Protein AF-0000000084546202 (afdb_homodimer)

Sequence (202 aa):
MIHAEISIYPIATKTTSASFYIAKAIESIQKIENLTYEINSMGTVLESDDMDVINKATKQMTETVHNLGIGRVEVVIKIDSRRDKHLKMHEKIESIKKHLDMIHAEISIYPIATKTTSASFYIAKAIESIQKIENLTYEINSMGTVLESDDMDVINKATKQMTETVHNLGIGRVEVVIKIDSRRDKHLKMHEKIESIKKHLD

Solvent-accessible surface area (backbone atoms only — not comparable to full-atom values): 11128 Å² total; per-residue (Å²): 57,34,41,30,42,37,34,81,43,76,44,87,56,100,55,92,72,57,62,70,51,53,51,52,19,54,59,72,45,70,78,47,77,77,57,48,74,49,78,57,99,77,32,35,38,36,37,28,83,40,67,67,54,54,42,48,44,53,48,50,28,54,49,46,37,40,73,74,71,39,40,33,39,37,34,42,35,41,35,43,39,28,76,74,52,85,66,52,74,69,55,53,54,49,59,54,50,64,72,74,109,56,34,41,32,40,38,34,78,42,74,44,87,56,99,54,93,72,57,62,70,52,53,49,52,21,54,58,70,46,70,78,46,75,77,56,50,75,48,80,58,100,79,34,34,39,38,38,27,84,41,68,67,53,55,40,49,44,52,48,50,29,54,49,46,38,40,72,73,70,39,39,33,38,38,35,41,36,41,34,44,39,29,77,74,50,85,66,51,74,68,55,53,54,50,58,54,49,64,73,73,110

Secondary structure (DSSP, 8-state):
-EEEEEEEEEES-SSS--HHHHHHHHHHTTT-TT-EEEE-SS-EEEEES-HHHHHHHHHHHHHHHHHTT-SEEEEEEEEEEESS----HHHHHHHHHHTT-/-EEEEEEEEEES-SSS--HHHHHHHHHHTTT-TT-EEEE-SS-EEEEES-HHHHHHHHHHHHHHHHHTT-SEEEEEEEEEEESS----HHHHHHHHHHHH-

Structure (mmCIF, N/CA/C/O backbone):
data_AF-0000000084546202-model_v1
#
loop_
_entity.id
_entity.type
_entity.pdbx_description
1 polymer 'Thiamine-binding protein domain-containing protein'
#
loop_
_atom_site.group_PDB
_atom_site.id
_atom_site.type_symbol
_atom_site.label_atom_id
_atom_site.label_alt_id
_atom_site.label_comp_id
_atom_site.label_asym_id
_atom_site.label_entity_id
_atom_site.label_seq_id
_atom_site.pdbx_PDB_ins_code
_atom_site.Cartn_x
_atom_site.Cartn_y
_atom_site.Cartn_z
_atom_site.occupancy
_atom_site.B_iso_or_equiv
_atom_site.auth_seq_id
_atom_site.auth_comp_id
_atom_site.auth_asym_id
_atom_site.auth_atom_id
_atom_site.pdbx_PDB_model_num
ATOM 1 N N . MET A 1 1 ? 11.828 -12.078 -1.95 1 95.81 1 MET A N 1
ATOM 2 C CA . MET A 1 1 ? 12.289 -10.695 -1.944 1 95.81 1 MET A CA 1
ATOM 3 C C . MET A 1 1 ? 11.148 -9.742 -2.295 1 95.81 1 MET A C 1
ATOM 5 O O . MET A 1 1 ? 10.375 -10.008 -3.219 1 95.81 1 MET A O 1
ATOM 9 N N . ILE A 1 2 ? 11.039 -8.672 -1.466 1 98.06 2 ILE A N 1
ATOM 10 C CA . ILE A 1 2 ? 9.938 -7.734 -1.64 1 98.06 2 ILE A CA 1
ATOM 11 C C . ILE A 1 2 ? 10.492 -6.328 -1.867 1 98.06 2 ILE A C 1
ATOM 13 O O . ILE A 1 2 ? 11.336 -5.855 -1.104 1 98.06 2 ILE A O 1
ATOM 17 N N . HIS A 1 3 ? 10.094 -5.68 -2.943 1 98.12 3 HIS A N 1
ATOM 18 C CA . HIS A 1 3 ? 10.312 -4.266 -3.215 1 98.12 3 HIS A CA 1
ATOM 19 C C . HIS A 1 3 ? 9.008 -3.482 -3.178 1 98.12 3 HIS A C 1
ATOM 21 O O . HIS A 1 3 ? 7.977 -3.961 -3.664 1 98.12 3 HIS A O 1
ATOM 27 N N . ALA A 1 4 ? 9.023 -2.357 -2.564 1 98.62 4 ALA A N 1
ATOM 28 C CA . ALA A 1 4 ? 7.828 -1.526 -2.488 1 98.62 4 ALA A CA 1
ATOM 29 C C . ALA A 1 4 ? 8.164 -0.054 -2.703 1 98.62 4 ALA A C 1
ATOM 31 O O . ALA A 1 4 ? 9.086 0.475 -2.074 1 98.62 4 ALA A O 1
ATOM 32 N N . GLU A 1 5 ? 7.484 0.623 -3.678 1 98.56 5 GLU A N 1
ATOM 33 C CA . GLU A 1 5 ? 7.574 2.074 -3.797 1 98.56 5 GLU A CA 1
ATOM 34 C C . GLU A 1 5 ? 6.426 2.76 -3.059 1 98.56 5 GLU A C 1
ATOM 36 O O . GLU A 1 5 ? 5.254 2.467 -3.312 1 98.56 5 GLU A O 1
ATOM 41 N N . ILE A 1 6 ? 6.773 3.623 -2.162 1 98.75 6 ILE A N 1
ATOM 42 C CA . ILE A 1 6 ? 5.77 4.289 -1.342 1 98.75 6 ILE A CA 1
ATOM 43 C C . ILE A 1 6 ? 5.824 5.797 -1.58 1 98.75 6 ILE A C 1
ATOM 45 O O . ILE A 1 6 ? 6.906 6.383 -1.644 1 98.75 6 ILE A O 1
ATOM 49 N N . SER A 1 7 ? 4.68 6.402 -1.82 1 98.38 7 SER A N 1
ATOM 50 C CA . SER A 1 7 ? 4.48 7.848 -1.894 1 98.38 7 SER A CA 1
ATOM 51 C C . SER A 1 7 ? 3.506 8.328 -0.824 1 98.38 7 SER A C 1
ATOM 53 O O . SER A 1 7 ? 2.426 7.754 -0.662 1 98.38 7 SER A O 1
ATOM 55 N N . ILE A 1 8 ? 3.902 9.336 -0.126 1 97.81 8 ILE A N 1
ATOM 56 C CA . ILE A 1 8 ? 3.109 9.875 0.973 1 97.81 8 ILE A CA 1
ATOM 57 C C . ILE A 1 8 ? 2.678 11.305 0.646 1 97.81 8 ILE A C 1
ATOM 59 O O . ILE A 1 8 ? 3.504 12.133 0.266 1 97.81 8 ILE A O 1
ATOM 63 N N . TYR A 1 9 ? 1.39 11.586 0.822 1 97.62 9 TYR A N 1
ATOM 64 C CA . TYR A 1 9 ? 0.81 12.891 0.512 1 97.62 9 TYR A CA 1
ATOM 65 C C . TYR A 1 9 ? 0.09 13.469 1.724 1 97.62 9 TYR A C 1
ATOM 67 O O . TYR A 1 9 ? -1.072 13.141 1.977 1 97.62 9 TYR A O 1
ATOM 75 N N . PRO A 1 10 ? 0.8 14.32 2.465 1 97.5 10 PRO A N 1
ATOM 76 C CA . PRO A 1 10 ? 0.072 15.062 3.498 1 97.5 10 PRO A CA 1
ATOM 77 C C . PRO A 1 10 ? -0.955 16.031 2.916 1 97.5 10 PRO A C 1
ATOM 79 O O . PRO A 1 10 ? -0.631 16.812 2.02 1 97.5 10 PRO A O 1
ATOM 82 N N . ILE A 1 11 ? -2.146 15.953 3.422 1 95.62 11 ILE A N 1
ATOM 83 C CA . ILE A 1 11 ? -3.217 16.781 2.873 1 95.62 11 ILE A CA 1
ATOM 84 C C . ILE A 1 11 ? -3.459 17.984 3.783 1 95.62 11 ILE A C 1
ATOM 86 O O . ILE A 1 11 ? -3.533 17.828 5.008 1 95.62 11 ILE A O 1
ATOM 90 N N . ALA A 1 12 ? -3.613 19.156 3.201 1 92.38 12 ALA A N 1
ATOM 91 C CA . ALA A 1 12 ? -3.895 20.422 3.867 1 92.38 12 ALA A CA 1
ATOM 92 C C . ALA A 1 12 ? -2.695 20.891 4.688 1 92.38 12 ALA A C 1
ATOM 94 O O . ALA A 1 12 ? -2.834 21.219 5.867 1 92.38 12 ALA A O 1
ATOM 95 N N . THR A 1 13 ? -1.61 20.844 3.943 1 89.81 13 THR A N 1
ATOM 96 C CA . THR A 1 13 ? -0.431 21.453 4.539 1 89.81 13 THR A CA 1
ATOM 97 C C . THR A 1 13 ? -0.477 22.969 4.379 1 89.81 13 THR A C 1
ATOM 99 O O . THR A 1 13 ? -1.299 23.5 3.623 1 89.81 13 THR A O 1
ATOM 102 N N . LYS A 1 14 ? 0.191 23.766 5.176 1 88.5 14 LYS A N 1
ATOM 103 C CA . LYS A 1 14 ? 0.173 25.234 5.102 1 88.5 14 LYS A CA 1
ATOM 104 C C . LYS A 1 14 ? 0.817 25.719 3.809 1 88.5 14 LYS A C 1
ATOM 106 O O . LYS A 1 14 ? 0.538 26.828 3.354 1 88.5 14 LYS A O 1
ATOM 111 N N . THR A 1 15 ? 1.573 24.922 3.176 1 88.75 15 THR A N 1
ATOM 112 C CA . THR A 1 15 ? 2.229 25.234 1.913 1 88.75 15 THR A CA 1
ATOM 113 C C . THR A 1 15 ? 2.105 24.078 0.93 1 88.75 15 THR A C 1
ATOM 115 O O . THR A 1 15 ? 1.632 23 1.291 1 88.75 15 THR A O 1
ATOM 118 N N . THR A 1 16 ? 2.561 24.328 -0.318 1 88.38 16 THR A N 1
ATOM 119 C CA . THR A 1 16 ? 2.5 23.297 -1.352 1 88.38 16 THR A CA 1
ATOM 120 C C . THR A 1 16 ? 3.643 22.297 -1.188 1 88.38 16 THR A C 1
ATOM 122 O O . THR A 1 16 ? 3.627 21.219 -1.795 1 88.38 16 THR A O 1
ATOM 125 N N . SER A 1 17 ? 4.523 22.609 -0.366 1 89.88 17 SER A N 1
ATOM 126 C CA . SER A 1 17 ? 5.688 21.734 -0.232 1 89.88 17 SER A CA 1
ATOM 127 C C . SER A 1 17 ? 5.426 20.609 0.759 1 89.88 17 SER A C 1
ATOM 129 O O . SER A 1 17 ? 4.934 20.844 1.864 1 89.88 17 SER A O 1
ATOM 131 N N . ALA A 1 18 ? 5.797 19.375 0.326 1 93.88 18 ALA A N 1
ATOM 132 C CA . ALA A 1 18 ? 5.664 18.219 1.192 1 93.88 18 ALA A CA 1
ATOM 133 C C . ALA A 1 18 ? 7.023 17.734 1.692 1 93.88 18 ALA A C 1
ATOM 135 O O . ALA A 1 18 ? 7.113 16.781 2.461 1 93.88 18 ALA A O 1
ATOM 136 N N . SER A 1 19 ? 8.047 18.344 1.368 1 94.44 19 SER A N 1
ATOM 137 C CA . SER A 1 19 ? 9.414 17.859 1.537 1 94.44 19 SER A CA 1
ATOM 138 C C . SER A 1 19 ? 9.75 17.656 3.012 1 94.44 19 SER A C 1
ATOM 140 O O . SER A 1 19 ? 10.383 16.672 3.385 1 94.44 19 SER A O 1
ATOM 142 N N . PHE A 1 20 ? 9.367 18.578 3.846 1 96.75 20 PHE A N 1
ATOM 143 C CA . PHE A 1 20 ? 9.625 18.469 5.277 1 96.75 20 PHE A CA 1
ATOM 144 C C . PHE A 1 20 ? 9 17.219 5.852 1 96.75 20 PHE A C 1
ATOM 146 O O . PHE A 1 20 ? 9.664 16.453 6.555 1 96.75 20 PHE A O 1
ATOM 153 N N . TYR A 1 21 ? 7.738 16.938 5.57 1 97.44 21 TYR A N 1
ATOM 154 C CA . TYR A 1 21 ? 7.004 15.797 6.086 1 97.44 21 TYR A CA 1
ATOM 155 C C . TYR A 1 21 ? 7.598 14.492 5.574 1 97.44 21 TYR A C 1
ATOM 157 O O . TYR A 1 21 ? 7.742 13.523 6.328 1 97.44 21 TYR A O 1
ATOM 165 N N . ILE A 1 22 ? 7.918 14.461 4.25 1 97.81 22 ILE A N 1
ATOM 166 C CA . ILE A 1 22 ? 8.508 13.273 3.639 1 97.81 22 ILE A CA 1
ATOM 167 C C . ILE A 1 22 ? 9.867 12.992 4.273 1 97.81 22 ILE A C 1
ATOM 169 O O . ILE A 1 22 ? 10.188 11.844 4.586 1 97.81 22 ILE A O 1
ATOM 173 N N . ALA A 1 23 ? 10.656 13.984 4.531 1 98.19 23 ALA A N 1
ATOM 174 C CA . ALA A 1 23 ? 11.961 13.82 5.172 1 98.19 23 ALA A CA 1
ATOM 175 C C . ALA A 1 23 ? 11.812 13.211 6.562 1 98.19 23 ALA A C 1
ATOM 177 O O . ALA A 1 23 ? 12.562 12.305 6.93 1 98.19 23 ALA A O 1
ATOM 178 N N . LYS A 1 24 ? 10.898 13.711 7.305 1 98.38 24 LYS A N 1
ATOM 179 C CA . LYS A 1 24 ? 10.672 13.203 8.656 1 98.38 24 LYS A CA 1
ATOM 180 C C . LYS A 1 24 ? 10.156 11.766 8.625 1 98.38 24 LYS A C 1
ATOM 182 O O . LYS A 1 24 ? 10.523 10.953 9.469 1 98.38 24 LYS A O 1
ATOM 187 N N . ALA A 1 25 ? 9.242 11.477 7.699 1 98.56 25 ALA A N 1
ATOM 188 C CA . ALA A 1 25 ? 8.789 10.102 7.52 1 98.56 25 ALA A CA 1
ATOM 189 C C . ALA A 1 25 ? 9.953 9.164 7.23 1 98.56 25 ALA A C 1
ATOM 191 O O . ALA A 1 25 ? 10.055 8.086 7.824 1 98.56 25 ALA A O 1
ATOM 192 N N . ILE A 1 26 ? 10.852 9.586 6.332 1 98.56 26 ILE A N 1
ATOM 193 C CA . ILE A 1 26 ? 12.008 8.781 5.961 1 98.56 26 ILE A CA 1
ATOM 194 C C . ILE A 1 26 ? 12.93 8.617 7.168 1 98.56 26 ILE A C 1
ATOM 196 O O . ILE A 1 26 ? 13.414 7.52 7.441 1 98.56 26 ILE A O 1
ATOM 200 N N . GLU A 1 27 ? 13.164 9.648 7.879 1 98.56 27 GLU A N 1
ATOM 201 C CA . GLU A 1 27 ? 13.977 9.594 9.094 1 98.56 27 GLU A CA 1
ATOM 202 C C . GLU A 1 27 ? 13.445 8.555 10.07 1 98.56 27 GLU A C 1
ATOM 204 O O . GLU A 1 27 ? 14.219 7.844 10.711 1 98.56 27 GLU A O 1
ATOM 209 N N . SER A 1 28 ? 12.18 8.43 10.172 1 98.69 28 SER A N 1
ATOM 210 C CA . SER A 1 28 ? 11.531 7.582 11.164 1 98.69 28 SER A CA 1
ATOM 211 C C . SER A 1 28 ? 11.812 6.109 10.906 1 98.69 28 SER A C 1
ATOM 213 O O . SER A 1 28 ? 11.648 5.273 11.797 1 98.69 28 SER A O 1
ATOM 215 N N . ILE A 1 29 ? 12.18 5.73 9.695 1 98.56 29 ILE A N 1
ATOM 216 C CA . ILE A 1 29 ? 12.297 4.309 9.383 1 98.56 29 ILE A CA 1
ATOM 217 C C . ILE A 1 29 ? 13.766 3.92 9.273 1 98.56 29 ILE A C 1
ATOM 219 O O . ILE A 1 29 ? 14.094 2.764 8.984 1 98.56 29 ILE A O 1
ATOM 223 N N . GLN A 1 30 ? 14.68 4.777 9.555 1 97.81 30 GLN A N 1
ATOM 224 C CA . GLN A 1 30 ? 16.109 4.566 9.336 1 97.81 30 GLN A CA 1
ATOM 225 C C . GLN A 1 30 ? 16.641 3.453 10.227 1 97.81 30 GLN A C 1
ATOM 227 O O . GLN A 1 30 ? 17.625 2.783 9.875 1 97.81 30 GLN A O 1
ATOM 232 N N . LYS A 1 31 ? 15.984 3.221 11.328 1 97.69 31 LYS A N 1
ATOM 233 C CA . LYS A 1 31 ? 16.516 2.275 12.305 1 97.69 31 LYS A CA 1
ATOM 234 C C . LYS A 1 31 ? 15.781 0.943 12.242 1 97.69 31 LYS A C 1
ATOM 236 O O . LYS A 1 31 ? 16.047 0.046 13.047 1 97.69 31 LYS A O 1
ATOM 241 N N . ILE A 1 32 ? 14.852 0.833 11.359 1 98.06 32 ILE A N 1
ATOM 242 C CA . ILE A 1 32 ? 14.141 -0.436 11.234 1 98.06 32 ILE A CA 1
ATOM 243 C C . ILE A 1 32 ? 15.094 -1.512 10.719 1 98.06 32 ILE A C 1
ATOM 245 O O . ILE A 1 32 ? 15.719 -1.344 9.672 1 98.06 32 ILE A O 1
ATOM 249 N N . GLU A 1 33 ? 15.18 -2.611 11.461 1 97.69 33 GLU A N 1
ATOM 250 C CA . GLU A 1 33 ? 16.062 -3.711 11.07 1 97.69 33 GLU A CA 1
ATOM 251 C C . GLU A 1 33 ? 15.523 -4.434 9.836 1 97.69 33 GLU A C 1
ATOM 253 O O . GLU A 1 33 ? 14.312 -4.539 9.656 1 97.69 33 GLU A O 1
ATOM 258 N N . ASN A 1 34 ? 16.453 -4.938 9.047 1 97.69 34 ASN A N 1
ATOM 259 C CA . ASN A 1 34 ? 16.141 -5.727 7.859 1 97.69 34 ASN A CA 1
ATOM 260 C C . ASN A 1 34 ? 15.359 -4.91 6.828 1 97.69 34 ASN A C 1
ATOM 262 O O . ASN A 1 34 ? 14.492 -5.445 6.133 1 97.69 34 ASN A O 1
ATOM 266 N N . LEU A 1 35 ? 15.555 -3.609 6.848 1 98.38 35 LEU A N 1
ATOM 267 C CA . LEU A 1 35 ? 14.953 -2.705 5.871 1 98.38 35 LEU A CA 1
ATOM 268 C C . LEU A 1 35 ? 16.016 -1.864 5.18 1 98.38 35 LEU A C 1
ATOM 270 O O . LEU A 1 35 ? 16.859 -1.24 5.844 1 98.38 35 LEU A O 1
ATOM 274 N N . THR A 1 36 ? 16.047 -1.927 3.879 1 97.56 36 THR A N 1
ATOM 275 C CA . THR A 1 36 ? 16.828 -0.983 3.072 1 97.56 36 THR A CA 1
ATOM 276 C C . THR A 1 36 ? 15.891 -0.067 2.281 1 97.56 36 THR A C 1
ATOM 278 O O . THR A 1 36 ? 14.766 -0.446 1.958 1 97.56 36 THR A O 1
ATOM 281 N N . TYR A 1 37 ? 16.359 1.2 2.033 1 98.06 37 TYR A N 1
ATOM 282 C CA . TYR A 1 37 ? 15.516 2.111 1.26 1 98.06 37 TYR A CA 1
ATOM 283 C C . TYR A 1 37 ? 16.359 2.977 0.335 1 98.06 37 TYR A C 1
ATOM 285 O O . TYR A 1 37 ? 17.578 3.127 0.548 1 98.06 37 TYR A O 1
ATOM 293 N N . GLU A 1 38 ? 15.734 3.455 -0.716 1 97.19 38 GLU A N 1
ATOM 294 C CA . GLU A 1 38 ? 16.281 4.43 -1.656 1 97.19 38 GLU A CA 1
ATOM 295 C C . GLU A 1 38 ? 15.234 5.473 -2.041 1 97.19 38 GLU A C 1
ATOM 297 O O . GLU A 1 38 ? 14.078 5.133 -2.287 1 97.19 38 GLU A O 1
ATOM 302 N N . ILE A 1 39 ? 15.719 6.742 -2.098 1 97.31 39 ILE A N 1
ATOM 303 C CA . ILE A 1 39 ? 14.805 7.832 -2.404 1 97.31 39 ILE A CA 1
ATOM 304 C C . ILE A 1 39 ? 14.898 8.18 -3.889 1 97.31 39 ILE A C 1
ATOM 306 O O . ILE A 1 39 ? 15.984 8.203 -4.461 1 97.31 39 ILE A O 1
ATOM 310 N N . ASN A 1 40 ? 13.789 8.453 -4.543 1 95.19 40 ASN A N 1
ATOM 311 C CA . ASN A 1 40 ? 13.758 9.039 -5.879 1 95.19 40 ASN A CA 1
ATOM 312 C C . ASN A 1 40 ? 12.773 10.195 -5.957 1 95.19 40 ASN A C 1
ATOM 314 O O . ASN A 1 40 ? 12.188 10.594 -4.945 1 95.19 40 ASN A O 1
ATOM 318 N N . SER A 1 41 ? 12.609 10.82 -7.137 1 93.5 41 SER A N 1
ATOM 319 C CA . SER A 1 41 ? 11.859 12.062 -7.27 1 93.5 41 SER A CA 1
ATOM 320 C C . SER A 1 41 ? 10.367 11.844 -7.047 1 93.5 41 SER A C 1
ATOM 322 O O . SER A 1 41 ? 9.617 12.797 -6.848 1 93.5 41 SER A O 1
ATOM 324 N N . MET A 1 42 ? 9.93 10.5 -7.086 1 93.56 42 MET A N 1
ATOM 325 C CA . MET A 1 42 ? 8.492 10.25 -7.047 1 93.56 42 MET A CA 1
ATOM 326 C C . MET A 1 42 ? 8.109 9.453 -5.801 1 93.56 42 MET A C 1
ATOM 328 O O . MET A 1 42 ? 6.93 9.234 -5.539 1 93.56 42 MET A O 1
ATOM 332 N N . GLY A 1 43 ? 9.07 8.961 -5.027 1 97.25 43 GLY A N 1
ATOM 333 C CA . GLY A 1 43 ? 8.789 8.172 -3.836 1 97.25 43 GLY A CA 1
ATOM 334 C C . GLY A 1 43 ? 10.023 7.535 -3.236 1 97.25 43 GLY A C 1
ATOM 335 O O . GLY A 1 43 ? 11.148 7.957 -3.523 1 97.25 43 GLY A O 1
ATOM 336 N N . THR A 1 44 ? 9.812 6.73 -2.293 1 98 44 THR A N 1
ATOM 337 C CA . THR A 1 44 ? 10.844 5.949 -1.62 1 98 44 THR A CA 1
ATOM 338 C C . THR A 1 44 ? 10.672 4.461 -1.916 1 98 44 THR A C 1
ATOM 340 O O . THR A 1 44 ? 9.57 3.922 -1.798 1 98 44 THR A O 1
ATOM 343 N N . VAL A 1 45 ? 11.711 3.82 -2.393 1 98.31 45 VAL A N 1
ATOM 344 C CA . VAL A 1 45 ? 11.688 2.379 -2.609 1 98.31 45 VAL A CA 1
ATOM 345 C C . VAL A 1 45 ? 12.172 1.658 -1.354 1 98.31 45 VAL A C 1
ATOM 347 O O . VAL A 1 45 ? 13.227 1.994 -0.807 1 98.31 45 VAL A O 1
ATOM 350 N N . LEU A 1 46 ? 11.352 0.755 -0.881 1 98.56 46 LEU A N 1
ATOM 351 C CA . LEU A 1 46 ? 11.656 -0.101 0.26 1 98.56 46 LEU A CA 1
ATOM 352 C C . LEU A 1 46 ? 12 -1.515 -0.198 1 98.56 46 LEU A C 1
ATOM 354 O O . LEU A 1 46 ? 11.453 -2 -1.191 1 98.56 46 LEU A O 1
ATOM 358 N N . GLU A 1 47 ? 12.906 -2.164 0.548 1 98.56 47 GLU A N 1
ATOM 359 C CA . GLU A 1 47 ? 13.297 -3.543 0.268 1 98.56 47 GLU A CA 1
ATOM 360 C C . GLU A 1 47 ? 13.438 -4.352 1.556 1 98.56 47 GLU A C 1
ATOM 362 O O . GLU A 1 47 ? 14.07 -3.904 2.512 1 98.56 47 GLU A O 1
ATOM 367 N N . SER A 1 48 ? 12.805 -5.434 1.604 1 98.56 48 SER A N 1
ATOM 368 C CA . SER A 1 48 ? 12.914 -6.383 2.705 1 98.56 48 SER A CA 1
ATOM 369 C C . SER A 1 48 ? 12.492 -7.781 2.275 1 98.56 48 SER A C 1
ATOM 371 O O . SER A 1 48 ? 11.727 -7.938 1.317 1 98.56 48 SER A O 1
ATOM 373 N N . ASP A 1 49 ? 12.961 -8.805 2.994 1 97.12 49 ASP A N 1
ATOM 374 C CA . ASP A 1 49 ? 12.523 -10.18 2.75 1 97.12 49 ASP A CA 1
ATOM 375 C C . ASP A 1 49 ? 11.227 -10.484 3.492 1 97.12 49 ASP A C 1
ATOM 377 O O . ASP A 1 49 ? 10.648 -11.562 3.322 1 97.12 49 ASP A O 1
ATOM 381 N N . ASP A 1 50 ? 10.695 -9.508 4.211 1 97.62 50 ASP A N 1
ATOM 382 C CA . ASP A 1 50 ? 9.562 -9.703 5.109 1 97.62 50 ASP A CA 1
ATOM 383 C C . ASP A 1 50 ? 8.508 -8.617 4.91 1 97.62 50 ASP A C 1
ATOM 385 O O . ASP A 1 50 ? 8.773 -7.434 5.145 1 97.62 50 ASP A O 1
ATOM 389 N N . MET A 1 51 ? 7.312 -9.055 4.551 1 97.88 51 MET A N 1
ATOM 390 C CA . MET A 1 51 ? 6.211 -8.125 4.312 1 97.88 51 MET A CA 1
ATOM 391 C C . MET A 1 51 ? 5.898 -7.324 5.574 1 97.88 51 MET A C 1
ATOM 393 O O . MET A 1 51 ? 5.512 -6.156 5.492 1 97.88 51 MET A O 1
ATOM 397 N N . ASP A 1 52 ? 6.016 -7.918 6.703 1 98.25 52 ASP A N 1
ATOM 398 C CA . ASP A 1 52 ? 5.723 -7.227 7.953 1 98.25 52 ASP A CA 1
ATOM 399 C C . ASP A 1 52 ? 6.648 -6.023 8.141 1 98.25 52 ASP A C 1
ATOM 401 O O . ASP A 1 52 ? 6.25 -5.016 8.734 1 98.25 52 ASP A O 1
ATOM 405 N N . VAL A 1 53 ? 7.887 -6.168 7.695 1 98.62 53 VAL A N 1
ATOM 406 C CA . VAL A 1 53 ? 8.836 -5.066 7.801 1 98.62 53 VAL A CA 1
ATOM 407 C C . VAL A 1 53 ? 8.398 -3.918 6.895 1 98.62 53 VAL A C 1
ATOM 409 O O . VAL A 1 53 ? 8.43 -2.754 7.301 1 98.62 53 VAL A O 1
ATOM 412 N N . ILE A 1 54 ? 7.957 -4.262 5.656 1 98.69 54 ILE A N 1
ATOM 413 C CA . ILE A 1 54 ? 7.43 -3.268 4.727 1 98.69 54 ILE A CA 1
ATOM 414 C C . ILE A 1 54 ? 6.203 -2.594 5.332 1 98.69 54 ILE A C 1
ATOM 416 O O .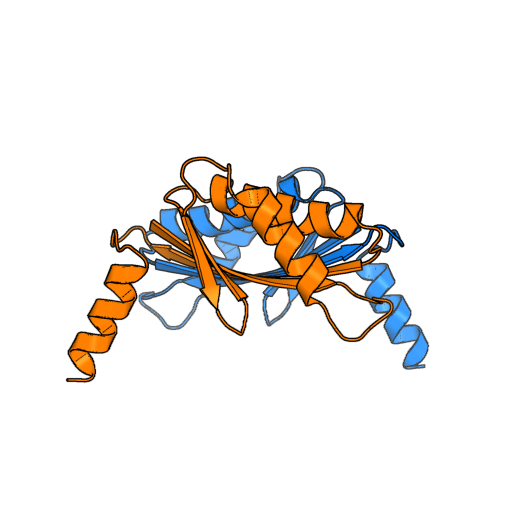 ILE A 1 54 ? 6.086 -1.366 5.309 1 98.69 54 ILE A O 1
ATOM 420 N N . ASN A 1 55 ? 5.355 -3.363 5.91 1 98.56 55 ASN A N 1
ATOM 421 C CA . ASN A 1 55 ? 4.137 -2.857 6.527 1 98.56 55 ASN A CA 1
ATOM 422 C C . ASN A 1 55 ? 4.445 -1.96 7.723 1 98.56 55 ASN A C 1
ATOM 424 O O . ASN A 1 55 ? 3.795 -0.93 7.914 1 98.56 55 ASN A O 1
ATOM 428 N N . LYS A 1 56 ? 5.367 -2.395 8.516 1 98.5 56 LYS A N 1
ATOM 429 C CA . LYS A 1 56 ? 5.805 -1.589 9.656 1 98.5 56 LYS A CA 1
ATOM 430 C C . LYS A 1 56 ? 6.305 -0.222 9.203 1 98.5 56 LYS A C 1
ATOM 432 O O . LYS A 1 56 ? 5.973 0.8 9.805 1 98.5 56 LYS A O 1
ATOM 437 N N . ALA A 1 57 ? 7.121 -0.227 8.188 1 98.81 57 ALA A N 1
ATOM 438 C CA . ALA A 1 57 ? 7.633 1.029 7.645 1 98.81 57 ALA A CA 1
ATOM 439 C C . ALA A 1 57 ? 6.496 1.926 7.168 1 98.81 57 ALA A C 1
ATOM 441 O O . ALA A 1 57 ? 6.477 3.125 7.457 1 98.81 57 ALA A O 1
ATOM 442 N N . THR A 1 58 ? 5.531 1.339 6.434 1 98.69 58 THR A N 1
ATOM 443 C CA . THR A 1 58 ? 4.387 2.084 5.93 1 98.69 58 THR A CA 1
ATOM 444 C C . THR A 1 58 ? 3.615 2.732 7.074 1 98.69 58 THR A C 1
ATOM 446 O O . THR A 1 58 ? 3.32 3.93 7.031 1 98.69 58 THR A O 1
ATOM 449 N N . LYS A 1 59 ? 3.367 1.956 8.062 1 98.75 59 LYS A N 1
ATOM 450 C CA . LYS A 1 59 ? 2.643 2.459 9.227 1 98.75 59 LYS A CA 1
ATOM 451 C C . LYS A 1 59 ? 3.418 3.578 9.914 1 98.75 59 LYS A C 1
ATOM 453 O O . LYS A 1 59 ? 2.863 4.641 10.203 1 98.75 59 LYS A O 1
ATOM 458 N N . GLN A 1 60 ? 4.652 3.334 10.148 1 98.69 60 GLN A N 1
ATOM 459 C CA . GLN A 1 60 ? 5.48 4.281 10.883 1 98.69 60 GLN A CA 1
ATOM 460 C C . GLN A 1 60 ? 5.605 5.605 10.133 1 98.69 60 GLN A C 1
ATOM 462 O O . GLN A 1 60 ? 5.516 6.676 10.727 1 98.69 60 GLN A O 1
ATOM 467 N N . MET A 1 61 ? 5.836 5.535 8.828 1 98.75 61 MET A N 1
ATOM 468 C CA . MET A 1 61 ? 5.926 6.746 8.023 1 98.75 61 MET A CA 1
ATOM 469 C C . MET A 1 61 ? 4.621 7.531 8.07 1 98.75 61 MET A C 1
ATOM 471 O O . MET A 1 61 ? 4.629 8.75 8.266 1 98.75 61 MET A O 1
ATOM 475 N N . THR A 1 62 ? 3.52 6.84 7.93 1 98.81 62 THR A N 1
ATOM 476 C CA . THR A 1 62 ? 2.207 7.473 7.949 1 98.81 62 THR A CA 1
ATOM 477 C C . THR A 1 62 ? 1.942 8.125 9.305 1 98.81 62 THR A C 1
ATOM 479 O O . THR A 1 62 ? 1.536 9.289 9.367 1 98.81 62 THR A O 1
ATOM 482 N N . GLU A 1 63 ? 2.225 7.41 10.383 1 98.62 63 GLU A N 1
ATOM 483 C CA . GLU A 1 63 ? 2.014 7.918 11.734 1 98.62 63 GLU A CA 1
ATOM 484 C C . GLU A 1 63 ? 2.889 9.141 12.008 1 98.62 63 GLU A C 1
ATOM 486 O O . GLU A 1 63 ? 2.465 10.07 12.695 1 98.62 63 GLU A O 1
ATOM 491 N N . THR A 1 64 ? 4.121 9.094 11.531 1 98.75 64 THR A N 1
ATOM 492 C CA . THR A 1 64 ? 5.027 10.227 11.719 1 98.75 64 THR A CA 1
ATOM 493 C C . THR A 1 64 ? 4.426 11.508 11.148 1 98.75 64 THR A C 1
ATOM 495 O O . THR A 1 64 ? 4.438 12.547 11.805 1 98.75 64 THR A O 1
ATOM 498 N N . VAL A 1 65 ? 3.865 11.438 9.945 1 98.38 65 VAL A N 1
ATOM 499 C CA . VAL A 1 65 ? 3.258 12.602 9.305 1 98.38 65 VAL A CA 1
ATOM 500 C C . VAL A 1 65 ? 2.045 13.062 10.109 1 98.38 65 VAL A C 1
ATOM 502 O O . VAL A 1 65 ? 1.868 14.258 10.344 1 98.38 65 VAL A O 1
ATOM 505 N N . HIS A 1 66 ? 1.184 12.141 10.586 1 98.25 66 HIS A N 1
ATOM 506 C CA . HIS A 1 66 ? 0.063 12.484 11.453 1 98.25 66 HIS A CA 1
ATOM 507 C C . HIS A 1 66 ? 0.54 13.195 12.711 1 98.25 66 HIS A C 1
ATOM 509 O O . HIS A 1 66 ? -0.05 14.195 13.133 1 98.25 66 HIS A O 1
ATOM 515 N N . ASN A 1 67 ? 1.596 12.719 13.305 1 98.31 67 ASN A N 1
ATOM 516 C CA . ASN A 1 67 ? 2.092 13.219 14.578 1 98.31 67 ASN A CA 1
ATOM 517 C C . ASN A 1 67 ? 2.688 14.617 14.438 1 98.31 67 ASN A C 1
ATOM 519 O O . ASN A 1 67 ? 2.91 15.312 15.43 1 98.31 67 ASN A O 1
ATOM 523 N N . LEU A 1 68 ? 2.963 15.016 13.227 1 97.31 68 LEU A N 1
ATOM 524 C CA . LEU A 1 68 ? 3.438 16.375 12.953 1 97.31 68 LEU A CA 1
ATOM 525 C C . LEU A 1 68 ? 2.266 17.328 12.781 1 97.31 68 LEU A C 1
ATOM 527 O O . LEU A 1 68 ? 2.455 18.484 12.375 1 97.31 68 LEU A O 1
ATOM 531 N N . GLY A 1 69 ? 1.062 16.844 12.945 1 96.62 69 GLY A N 1
ATOM 532 C CA . GLY A 1 69 ? -0.096 17.734 12.984 1 96.62 69 GLY A CA 1
ATOM 533 C C . GLY A 1 69 ? -0.965 17.625 11.742 1 96.62 69 GLY A C 1
ATOM 534 O O . GLY A 1 69 ? -1.907 18.391 11.57 1 96.62 69 GLY A O 1
ATOM 535 N N . ILE A 1 70 ? -0.707 16.719 10.852 1 96.69 70 ILE A N 1
ATOM 536 C CA . ILE A 1 70 ? -1.47 16.562 9.617 1 96.69 70 ILE A CA 1
ATOM 537 C C . ILE A 1 70 ? -2.664 15.641 9.867 1 96.69 70 ILE A C 1
ATOM 539 O O . ILE A 1 70 ? -2.494 14.484 10.242 1 96.69 70 ILE A O 1
ATOM 543 N N . GLY A 1 71 ? -3.822 16.109 9.594 1 96.38 71 GLY A N 1
ATOM 544 C CA . GLY A 1 71 ? -5.043 15.375 9.891 1 96.38 71 GLY A CA 1
ATOM 545 C C . GLY A 1 71 ? -5.363 14.305 8.875 1 96.38 71 GLY A C 1
ATOM 546 O O . GLY A 1 71 ? -6.043 13.32 9.188 1 96.38 71 GLY A O 1
ATOM 547 N N . ARG A 1 72 ? -4.949 14.516 7.648 1 97.25 72 ARG A N 1
ATOM 548 C CA . ARG A 1 72 ? -5.238 13.562 6.578 1 97.25 72 ARG A CA 1
ATOM 549 C C . ARG A 1 72 ? -3.984 13.266 5.762 1 97.25 72 ARG A C 1
ATOM 551 O O . ARG A 1 72 ? -3.287 14.18 5.324 1 97.25 72 ARG A O 1
ATOM 558 N N . VAL A 1 73 ? -3.75 11.938 5.633 1 98.25 73 VAL A N 1
ATOM 559 C CA . VAL A 1 73 ? -2.582 11.484 4.887 1 98.25 73 VAL A CA 1
ATOM 560 C C . VAL A 1 73 ? -3.008 10.453 3.836 1 98.25 73 VAL A C 1
ATOM 562 O O . VAL A 1 73 ? -3.652 9.453 4.16 1 98.25 73 VAL A O 1
ATOM 565 N N . GLU A 1 74 ? -2.693 10.758 2.592 1 98.44 74 GLU A N 1
ATOM 566 C CA . GLU A 1 74 ? -2.834 9.766 1.533 1 98.44 74 GLU A CA 1
ATOM 567 C C . GLU A 1 74 ? -1.511 9.055 1.268 1 98.44 74 GLU A C 1
ATOM 569 O O . GLU A 1 74 ? -0.454 9.688 1.229 1 98.44 74 GLU A O 1
ATOM 574 N N . VAL A 1 75 ? -1.579 7.715 1.145 1 98.62 75 VAL A N 1
ATOM 575 C CA . VAL A 1 75 ? -0.411 6.887 0.864 1 98.62 75 VAL A CA 1
ATOM 576 C C . VAL A 1 75 ? -0.685 6 -0.349 1 98.62 75 VAL A C 1
ATOM 578 O O . VAL A 1 75 ? -1.745 5.379 -0.444 1 98.62 75 VAL A O 1
ATOM 581 N N . VAL A 1 76 ? 0.227 6.039 -1.304 1 98.5 76 VAL A N 1
ATOM 582 C CA . VAL A 1 76 ? 0.207 5.09 -2.41 1 98.5 76 VAL A CA 1
ATOM 583 C C . VAL A 1 76 ? 1.443 4.195 -2.348 1 98.5 76 VAL A C 1
ATOM 585 O O . VAL A 1 76 ? 2.572 4.691 -2.312 1 98.5 76 VAL A O 1
ATOM 588 N N . ILE A 1 77 ? 1.163 2.914 -2.275 1 98.44 77 ILE A N 1
ATOM 589 C CA . ILE A 1 77 ? 2.285 1.981 -2.246 1 98.44 77 ILE A CA 1
ATOM 590 C C . ILE A 1 77 ? 2.102 0.922 -3.33 1 98.44 77 ILE A C 1
ATOM 592 O O . ILE A 1 77 ? 0.998 0.41 -3.529 1 98.44 77 ILE A O 1
ATOM 596 N N . LYS A 1 78 ? 3.115 0.729 -4.117 1 98.56 78 LYS A N 1
ATOM 597 C CA . LYS A 1 78 ? 3.211 -0.36 -5.082 1 98.56 78 LYS A CA 1
ATOM 598 C C . LYS A 1 78 ? 4.234 -1.4 -4.641 1 98.56 78 LYS A C 1
ATOM 600 O O . LYS A 1 78 ? 5.414 -1.085 -4.473 1 98.56 78 LYS A O 1
ATOM 605 N N . ILE A 1 79 ? 3.762 -2.67 -4.504 1 98.5 79 ILE A N 1
ATOM 606 C CA . ILE A 1 79 ? 4.59 -3.754 -3.984 1 98.5 79 ILE A CA 1
ATOM 607 C C . ILE A 1 79 ? 4.852 -4.777 -5.09 1 98.5 79 ILE A C 1
ATOM 609 O O . ILE A 1 79 ? 3.938 -5.16 -5.82 1 98.5 79 ILE A O 1
ATOM 613 N N . ASP A 1 80 ? 6.031 -5.16 -5.266 1 98.19 80 ASP A N 1
ATOM 614 C CA . ASP A 1 80 ? 6.453 -6.297 -6.074 1 98.19 80 ASP A CA 1
ATOM 615 C C . ASP A 1 80 ? 7.039 -7.406 -5.203 1 98.19 80 ASP A C 1
ATOM 617 O O . ASP A 1 80 ? 8.18 -7.301 -4.738 1 98.19 80 ASP A O 1
ATOM 621 N N . SER A 1 81 ? 6.281 -8.477 -4.965 1 98 81 SER A N 1
ATOM 622 C CA . SER A 1 81 ? 6.688 -9.609 -4.141 1 98 81 SER A CA 1
ATOM 623 C C . SER A 1 81 ? 7.074 -10.812 -5 1 98 81 SER A C 1
ATOM 625 O O . SER A 1 81 ? 6.258 -11.32 -5.77 1 98 81 SER A O 1
ATOM 627 N N . ARG A 1 82 ? 8.297 -11.2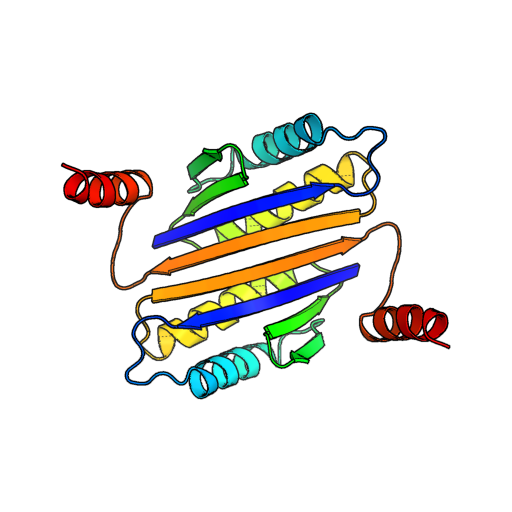97 -4.809 1 96.88 82 ARG A N 1
ATOM 628 C CA . ARG A 1 82 ? 8.75 -12.438 -5.609 1 96.88 82 ARG A CA 1
ATOM 629 C C . ARG A 1 82 ? 9.227 -13.578 -4.719 1 96.88 82 ARG A C 1
ATOM 631 O O . ARG A 1 82 ? 9.906 -13.344 -3.717 1 96.88 82 ARG A O 1
ATOM 638 N N . ARG A 1 83 ? 8.773 -14.727 -5.059 1 95.81 83 ARG A N 1
ATOM 639 C CA . ARG A 1 83 ? 9.242 -15.938 -4.398 1 95.81 83 ARG A CA 1
ATOM 640 C C . ARG A 1 83 ? 9.977 -16.844 -5.379 1 95.81 83 ARG A C 1
ATOM 642 O O . ARG A 1 83 ? 10.539 -17.875 -4.984 1 95.81 83 ARG A O 1
ATOM 649 N N . ASP A 1 84 ? 9.984 -16.453 -6.609 1 93.75 84 ASP A N 1
ATOM 650 C CA . ASP A 1 84 ? 10.648 -17.234 -7.648 1 93.75 84 ASP A CA 1
ATOM 651 C C . ASP A 1 84 ? 12.109 -16.828 -7.801 1 93.75 84 ASP A C 1
ATOM 653 O O . ASP A 1 84 ? 12.922 -17.594 -8.336 1 93.75 84 ASP A O 1
ATOM 657 N N . LYS A 1 85 ? 12.398 -15.539 -7.406 1 90.94 85 LYS A N 1
ATOM 658 C CA . LYS A 1 85 ? 13.75 -14.992 -7.492 1 90.94 85 LYS A CA 1
ATOM 659 C C . LYS A 1 85 ? 14.078 -14.141 -6.27 1 90.94 85 LYS A C 1
ATOM 661 O O . LYS A 1 85 ? 13.188 -13.516 -5.688 1 90.94 85 LYS A O 1
ATOM 666 N N . HIS A 1 86 ? 15.344 -14.25 -5.91 1 92.75 86 HIS A N 1
ATOM 667 C CA . HIS A 1 86 ? 15.852 -13.336 -4.895 1 92.75 86 HIS A CA 1
ATOM 668 C C . HIS A 1 86 ? 16.781 -12.289 -5.512 1 92.75 86 HIS A C 1
ATOM 670 O O . HIS A 1 86 ? 17.969 -12.531 -5.676 1 92.75 86 HIS A O 1
ATOM 676 N N . LEU A 1 87 ? 16.219 -11.148 -5.895 1 89.12 87 LEU A N 1
ATOM 677 C CA . LEU A 1 87 ? 16.953 -10.078 -6.559 1 89.12 87 LEU A CA 1
ATOM 678 C C . LEU A 1 87 ? 16.875 -8.789 -5.75 1 89.12 87 LEU A C 1
ATOM 680 O O . LEU A 1 87 ? 15.789 -8.328 -5.406 1 89.12 87 LEU A O 1
ATOM 684 N N . LYS A 1 88 ? 18 -8.312 -5.492 1 92.44 88 LYS A N 1
ATOM 685 C CA . LYS A 1 88 ? 18.062 -7.035 -4.781 1 92.44 88 LYS A CA 1
ATOM 686 C C . LYS A 1 88 ? 17.734 -5.871 -5.711 1 92.44 88 LYS A C 1
ATOM 688 O O . LYS A 1 88 ? 17.766 -6.02 -6.938 1 92.44 88 LYS A O 1
ATOM 693 N N . MET A 1 89 ? 17.406 -4.746 -5.074 1 92.5 89 MET A N 1
ATOM 694 C CA . MET A 1 89 ? 16.953 -3.584 -5.836 1 92.5 89 MET A CA 1
ATOM 695 C C . MET A 1 89 ? 18.031 -3.127 -6.82 1 92.5 89 MET A C 1
ATOM 697 O O . MET A 1 89 ? 17.719 -2.834 -7.977 1 92.5 89 MET A O 1
ATOM 701 N N . HIS A 1 90 ? 19.312 -3.074 -6.375 1 91.75 90 HIS A N 1
ATOM 702 C CA . HIS A 1 90 ? 20.375 -2.615 -7.262 1 91.75 90 HIS A CA 1
ATOM 703 C C . HIS A 1 90 ? 20.594 -3.598 -8.406 1 91.75 90 HIS A C 1
ATOM 705 O O . HIS A 1 90 ? 20.906 -3.189 -9.523 1 91.75 90 HIS A O 1
ATOM 711 N N . GLU A 1 91 ? 20.5 -4.895 -8.109 1 91.19 91 GLU A N 1
ATOM 712 C CA . GLU A 1 91 ? 20.641 -5.914 -9.141 1 91.19 91 GLU A CA 1
ATOM 713 C C . GLU A 1 91 ? 19.562 -5.781 -10.211 1 91.19 91 GLU A C 1
ATOM 715 O O . GLU A 1 91 ? 19.812 -6.059 -11.391 1 91.19 91 GLU A O 1
ATOM 720 N N . LYS A 1 92 ? 18.359 -5.445 -9.781 1 90.5 92 LYS A N 1
ATOM 721 C CA . LYS A 1 92 ? 17.25 -5.219 -10.703 1 90.5 92 LYS A CA 1
ATOM 722 C C . LYS A 1 92 ? 17.594 -4.129 -11.711 1 90.5 92 LYS A C 1
ATOM 724 O O . LYS A 1 92 ? 17.359 -4.289 -12.914 1 90.5 92 LYS A O 1
ATOM 729 N N . ILE A 1 93 ? 18.156 -2.998 -11.258 1 90.88 93 ILE A N 1
ATOM 730 C CA . ILE A 1 93 ? 18.531 -1.873 -12.102 1 90.88 93 ILE A CA 1
ATOM 731 C C . ILE A 1 93 ? 19.641 -2.307 -13.07 1 90.88 93 ILE A C 1
ATOM 733 O O . ILE A 1 93 ? 19.578 -1.987 -14.266 1 90.88 93 ILE A O 1
ATOM 737 N N . GLU A 1 94 ? 20.578 -3.076 -12.523 1 90.5 94 GLU A N 1
ATOM 738 C CA . GLU A 1 94 ? 21.688 -3.561 -13.359 1 90.5 94 GLU A CA 1
ATOM 739 C C . GLU A 1 94 ? 21.172 -4.449 -14.484 1 90.5 94 GLU A C 1
ATOM 741 O O . GLU A 1 94 ? 21.656 -4.379 -15.617 1 90.5 94 GLU A O 1
ATOM 746 N N . SER A 1 95 ? 20.312 -5.297 -14.133 1 91 95 SER A N 1
ATOM 747 C CA . SER A 1 95 ? 19.719 -6.191 -15.125 1 91 95 SER A CA 1
ATOM 748 C C . SER A 1 95 ? 19.078 -5.406 -16.266 1 91 95 SER A C 1
ATOM 750 O O . SER A 1 95 ? 19.188 -5.781 -17.422 1 91 95 SER A O 1
ATOM 752 N N . ILE A 1 96 ? 18.406 -4.289 -16.078 1 91.44 96 ILE A N 1
ATOM 753 C CA . ILE A 1 96 ? 17.766 -3.438 -17.078 1 91.44 96 ILE A CA 1
ATOM 754 C C . ILE A 1 96 ? 18.844 -2.777 -17.938 1 91.44 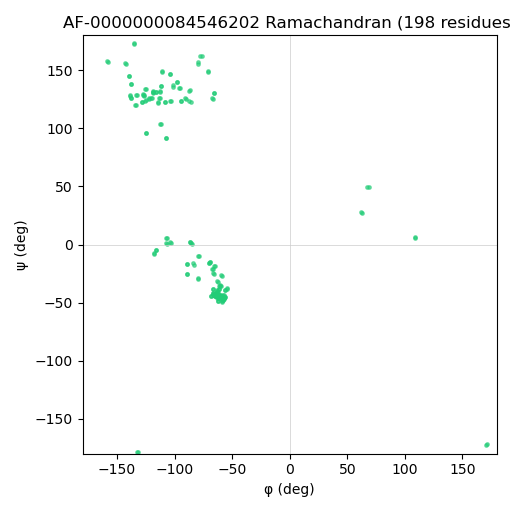96 ILE A C 1
ATOM 756 O O . ILE A 1 96 ? 18.734 -2.76 -19.172 1 91.44 96 ILE A O 1
ATOM 760 N N . LYS A 1 97 ? 19.844 -2.309 -17.172 1 91.25 97 LYS A N 1
ATOM 761 C CA . LYS A 1 97 ? 20.906 -1.581 -17.875 1 91.25 97 LYS A CA 1
ATOM 762 C C . LYS A 1 97 ? 21.641 -2.486 -18.859 1 91.25 97 LYS A C 1
ATOM 764 O O . LYS A 1 97 ? 22.109 -2.027 -19.906 1 91.25 97 LYS A O 1
ATOM 769 N N . LYS A 1 98 ? 21.734 -3.754 -18.531 1 92.62 98 LYS A N 1
ATOM 770 C CA . LYS A 1 98 ? 22.391 -4.719 -19.422 1 92.62 98 LYS A CA 1
ATOM 771 C C . LYS A 1 98 ? 21.688 -4.773 -20.781 1 92.62 98 LYS A C 1
ATOM 773 O O . LYS A 1 98 ? 22.328 -5.078 -21.797 1 92.62 98 LYS A O 1
ATOM 778 N N . HIS A 1 99 ? 20.438 -4.441 -20.781 1 93.19 99 HIS A N 1
ATOM 779 C CA . HIS A 1 99 ? 19.688 -4.473 -22.031 1 93.19 99 HIS A CA 1
ATOM 780 C C . HIS A 1 99 ? 19.781 -3.139 -22.766 1 93.19 99 HIS A C 1
ATOM 782 O O . HIS A 1 99 ? 19.297 -3.014 -23.906 1 93.19 99 HIS A O 1
ATOM 788 N N . LEU A 1 100 ? 20.156 -2.107 -22.156 1 91.31 100 LEU A N 1
ATOM 789 C CA . LEU A 1 100 ? 20.328 -0.787 -22.75 1 91.31 100 LEU A CA 1
ATOM 790 C C . LEU A 1 100 ? 21.703 -0.665 -23.422 1 91.31 100 LEU A C 1
ATOM 792 O O . LEU A 1 100 ? 21.922 0.242 -24.219 1 91.31 100 LEU A O 1
ATOM 796 N N . ASP A 1 101 ? 22.641 -1.484 -23.141 1 73.88 101 ASP A N 1
ATOM 797 C CA . ASP A 1 101 ? 23.922 -1.528 -23.828 1 73.88 101 ASP A CA 1
ATOM 798 C C . ASP A 1 101 ? 23.828 -2.402 -25.078 1 73.88 101 ASP A C 1
ATOM 800 O O . ASP A 1 101 ? 24.453 -2.098 -26.109 1 73.88 101 ASP A O 1
ATOM 804 N N . MET B 1 1 ? -9.82 6.93 11.18 1 95.75 1 MET B N 1
ATOM 805 C CA . MET B 1 1 ? -10.43 6.02 10.219 1 95.75 1 MET B CA 1
ATOM 806 C C . MET B 1 1 ? -9.555 5.867 8.977 1 95.75 1 MET B C 1
ATOM 808 O O . MET B 1 1 ? -9.016 6.848 8.469 1 95.75 1 MET B O 1
ATOM 812 N N . ILE B 1 2 ? -9.375 4.59 8.578 1 98.12 2 ILE B N 1
ATOM 813 C CA . ILE B 1 2 ? -8.492 4.297 7.457 1 98.12 2 ILE B CA 1
ATOM 814 C C . ILE B 1 2 ? -9.258 3.551 6.371 1 98.12 2 ILE B C 1
ATOM 816 O O . ILE B 1 2 ? -9.938 2.561 6.648 1 98.12 2 ILE B O 1
ATOM 820 N N . HIS B 1 3 ? -9.242 4.055 5.148 1 98.12 3 HIS B N 1
ATOM 821 C CA . HIS B 1 3 ? -9.711 3.375 3.945 1 98.12 3 HIS B CA 1
ATOM 822 C C . HIS B 1 3 ? -8.555 3.043 3.012 1 98.12 3 HIS B C 1
ATOM 824 O O . HIS B 1 3 ? -7.633 3.85 2.844 1 98.12 3 HIS B O 1
ATOM 830 N N . ALA B 1 4 ? -8.547 1.881 2.482 1 98.62 4 ALA B N 1
ATOM 831 C CA . ALA B 1 4 ? -7.488 1.473 1.561 1 98.62 4 ALA B CA 1
ATOM 832 C C . ALA B 1 4 ? -8.062 0.704 0.374 1 98.62 4 ALA B C 1
ATOM 834 O O . ALA B 1 4 ? -8.844 -0.234 0.553 1 98.62 4 ALA B O 1
ATOM 835 N N . GLU B 1 5 ? -7.762 1.141 -0.887 1 98.56 5 GLU B N 1
ATOM 836 C CA . GLU B 1 5 ? -8.062 0.34 -2.07 1 98.56 5 GLU B CA 1
ATOM 837 C C . GLU B 1 5 ? -6.863 -0.503 -2.488 1 98.56 5 GLU B C 1
ATOM 839 O O . GLU B 1 5 ? -5.773 0.028 -2.709 1 98.56 5 GLU B O 1
ATOM 844 N N . ILE B 1 6 ? -7.082 -1.774 -2.566 1 98.75 6 ILE B N 1
ATOM 845 C CA . ILE B 1 6 ? -5.988 -2.689 -2.887 1 98.75 6 ILE B CA 1
ATOM 846 C C . ILE B 1 6 ? -6.301 -3.43 -4.184 1 98.75 6 ILE B C 1
ATOM 848 O O . ILE B 1 6 ? -7.434 -3.871 -4.398 1 98.75 6 ILE B O 1
ATOM 852 N N . SER B 1 7 ? -5.348 -3.467 -5.09 1 98.38 7 SER B N 1
ATOM 853 C CA . SER B 1 7 ? -5.367 -4.266 -6.312 1 98.38 7 SER B CA 1
ATOM 854 C C . SER B 1 7 ? -4.215 -5.266 -6.336 1 98.38 7 SER B C 1
ATOM 856 O O . SER B 1 7 ? -3.066 -4.902 -6.074 1 98.38 7 SER B O 1
ATOM 858 N N . ILE B 1 8 ? -4.543 -6.473 -6.633 1 97.75 8 ILE B N 1
ATOM 859 C CA . ILE B 1 8 ? -3.564 -7.559 -6.645 1 97.75 8 ILE B CA 1
ATOM 860 C C . ILE B 1 8 ? -3.426 -8.109 -8.055 1 97.75 8 ILE B C 1
ATOM 862 O O . ILE B 1 8 ? -4.422 -8.438 -8.703 1 97.75 8 ILE B O 1
ATOM 866 N N . TYR B 1 9 ? -2.186 -8.25 -8.523 1 97.69 9 TYR B N 1
ATOM 867 C CA . TYR B 1 9 ? -1.882 -8.719 -9.875 1 97.69 9 TYR B CA 1
ATOM 868 C C . TYR B 1 9 ? -0.953 -9.93 -9.828 1 97.69 9 TYR B C 1
ATOM 870 O O . TYR B 1 9 ? 0.267 -9.773 -9.734 1 97.69 9 TYR B O 1
ATOM 878 N N . PRO B 1 10 ? -1.555 -11.117 -9.898 1 97.5 10 PRO B N 1
ATOM 879 C CA . PRO B 1 10 ? -0.687 -12.281 -10.086 1 97.5 10 PRO B CA 1
ATOM 880 C C . PRO B 1 10 ? 0.016 -12.281 -11.438 1 97.5 10 PRO B C 1
ATOM 882 O O . PRO B 1 10 ? -0.631 -12.102 -12.477 1 97.5 10 PRO B O 1
ATOM 885 N N . ILE B 1 11 ? 1.309 -12.477 -11.406 1 95.56 11 ILE B N 1
ATOM 886 C CA . ILE B 1 11 ? 2.078 -12.414 -12.641 1 95.56 11 ILE B CA 1
ATOM 887 C C . ILE B 1 11 ? 2.381 -13.828 -13.141 1 95.56 11 ILE B C 1
ATOM 889 O O . ILE B 1 11 ? 2.77 -14.695 -12.359 1 95.56 11 ILE B O 1
ATOM 893 N N . ALA B 1 12 ? 2.236 -14.039 -14.438 1 92.19 12 ALA B N 1
ATOM 894 C CA . ALA B 1 12 ? 2.51 -15.289 -15.133 1 92.19 12 ALA B CA 1
ATOM 895 C C . ALA B 1 12 ? 1.515 -16.375 -14.719 1 92.19 12 ALA B C 1
ATOM 897 O O . ALA B 1 12 ? 1.909 -17.484 -14.359 1 92.19 12 ALA B O 1
ATOM 898 N N . THR B 1 13 ? 0.303 -15.883 -14.82 1 89.5 13 THR B N 1
ATOM 899 C CA . THR B 1 13 ? -0.75 -16.875 -14.664 1 89.5 13 THR B CA 1
ATOM 900 C C . THR B 1 13 ? -0.945 -17.672 -15.953 1 89.5 13 THR B C 1
ATOM 902 O O . THR B 1 13 ? -0.432 -17.281 -17 1 89.5 13 THR B O 1
ATOM 905 N N . LYS B 1 14 ? -1.452 -18.875 -15.969 1 88.25 14 LYS B N 1
ATOM 906 C CA . LYS B 1 14 ? -1.645 -19.688 -17.156 1 88.25 14 LYS B CA 1
ATOM 907 C C . LYS B 1 14 ? -2.674 -19.062 -18.094 1 88.25 14 LYS B C 1
ATOM 909 O O . LYS B 1 14 ? -2.682 -19.344 -19.297 1 88.25 14 LYS B O 1
ATOM 914 N N . THR B 1 15 ? -3.467 -18.188 -17.609 1 88.25 15 THR B N 1
ATOM 915 C CA . THR B 1 15 ? -4.473 -17.469 -18.391 1 88.25 15 THR B CA 1
ATOM 916 C C . THR B 1 15 ? -4.473 -15.984 -18.062 1 88.25 15 THR B C 1
ATOM 918 O O . THR B 1 15 ? -3.791 -15.555 -17.141 1 88.25 15 THR B O 1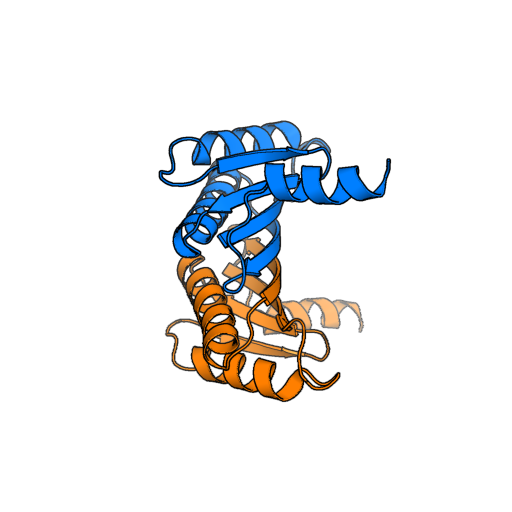
ATOM 921 N N . THR B 1 16 ? -5.258 -15.219 -18.844 1 88 16 THR B N 1
ATOM 922 C CA . THR B 1 16 ? -5.348 -13.781 -18.625 1 88 16 THR B CA 1
ATOM 923 C C . THR B 1 16 ? -6.273 -13.469 -17.453 1 88 16 THR B C 1
ATOM 925 O O . THR B 1 16 ? -6.289 -12.336 -16.953 1 88 16 THR B O 1
ATOM 928 N N . SER B 1 17 ? -6.938 -14.43 -17 1 89.38 17 SER B N 1
ATOM 929 C CA . SER B 1 17 ? -7.906 -14.172 -15.945 1 89.38 17 SER B CA 1
ATOM 930 C C . SER B 1 17 ? -7.254 -14.242 -14.57 1 89.38 17 SER B C 1
ATOM 932 O O . SER B 1 17 ? -6.535 -15.195 -14.258 1 89.38 17 SER B O 1
ATOM 934 N N . ALA B 1 18 ? -7.551 -13.195 -13.758 1 93.62 18 ALA B N 1
ATOM 935 C CA . ALA B 1 18 ? -7.039 -13.148 -12.391 1 93.62 18 ALA B CA 1
ATOM 936 C C . ALA B 1 18 ? -8.148 -13.43 -11.383 1 93.62 18 ALA B C 1
ATOM 938 O O . ALA B 1 18 ? -7.898 -13.461 -10.172 1 93.62 18 ALA B O 1
ATOM 939 N N . SER B 1 19 ? -9.297 -13.664 -11.766 1 94.25 19 SER B N 1
ATOM 940 C CA . SER B 1 19 ? -10.484 -13.672 -10.922 1 94.25 19 SER B CA 1
ATOM 941 C C . SER B 1 19 ? -10.406 -14.75 -9.852 1 94.25 19 SER B C 1
ATOM 943 O O . SER B 1 19 ? -10.789 -14.531 -8.703 1 94.25 19 SER B O 1
ATOM 945 N N . PHE B 1 20 ? -9.945 -15.914 -10.211 1 96.69 20 PHE B N 1
ATOM 946 C CA . PHE B 1 20 ? -9.805 -17 -9.258 1 96.69 20 PHE B CA 1
ATOM 947 C C . PHE B 1 20 ? -8.891 -16.609 -8.109 1 96.69 20 PHE B C 1
ATOM 949 O O . PHE B 1 20 ? -9.242 -16.781 -6.938 1 96.69 20 PHE B O 1
ATOM 956 N N . TYR B 1 21 ? -7.719 -16.062 -8.383 1 97.38 21 TYR B N 1
ATOM 957 C CA . TYR B 1 21 ? -6.73 -15.68 -7.387 1 97.38 21 TYR B CA 1
ATOM 958 C C . TYR B 1 21 ? -7.262 -14.562 -6.496 1 97.38 21 TYR B C 1
ATOM 960 O O . TYR B 1 21 ? -7.078 -14.586 -5.277 1 97.38 21 TYR B O 1
ATOM 968 N N . ILE B 1 22 ? -7.91 -13.547 -7.141 1 97.75 22 ILE B N 1
ATOM 969 C CA . ILE B 1 22 ? -8.484 -12.422 -6.402 1 97.75 22 ILE B CA 1
ATOM 970 C C . ILE B 1 22 ? -9.578 -12.922 -5.465 1 97.75 22 ILE B C 1
ATOM 972 O O . ILE B 1 22 ? -9.648 -12.508 -4.305 1 97.75 22 ILE B O 1
ATOM 976 N N . ALA B 1 23 ? -10.398 -13.828 -5.891 1 98.12 23 ALA B N 1
ATOM 977 C CA . ALA B 1 23 ? -11.453 -14.406 -5.066 1 98.12 23 ALA B CA 1
ATOM 978 C C . ALA B 1 23 ? -10.875 -15.102 -3.84 1 98.12 23 ALA B C 1
ATOM 980 O O . ALA B 1 23 ? -11.375 -14.938 -2.727 1 98.12 23 ALA B O 1
ATOM 981 N N . LYS B 1 24 ? -9.875 -15.867 -4.055 1 98.38 24 LYS B N 1
ATOM 982 C CA . LYS B 1 24 ? -9.242 -16.594 -2.953 1 98.38 24 LYS B CA 1
ATOM 983 C C . LYS B 1 24 ? -8.57 -15.617 -1.98 1 98.38 24 LYS B C 1
ATOM 985 O O . LYS B 1 24 ? -8.594 -15.836 -0.767 1 98.38 24 LYS B O 1
ATOM 990 N N . ALA B 1 25 ? -7.895 -14.602 -2.506 1 98.5 25 ALA B N 1
ATOM 991 C CA . ALA B 1 25 ? -7.32 -13.562 -1.65 1 98.5 25 ALA B CA 1
ATOM 992 C C . ALA B 1 25 ? -8.391 -12.922 -0.775 1 98.5 25 ALA B C 1
ATOM 994 O O . ALA B 1 25 ? -8.195 -12.742 0.429 1 98.5 25 ALA B O 1
ATOM 995 N N . ILE B 1 26 ? -9.539 -12.594 -1.379 1 98.5 26 ILE B N 1
ATOM 996 C CA . ILE B 1 26 ? -10.633 -11.961 -0.656 1 98.5 26 ILE B CA 1
ATOM 997 C C . ILE B 1 26 ? -11.188 -12.93 0.39 1 98.5 26 ILE B C 1
ATOM 999 O O . ILE B 1 26 ? -11.438 -12.539 1.533 1 98.5 26 ILE B O 1
ATOM 1003 N N . GLU B 1 27 ? -11.367 -14.133 0.049 1 98.56 27 GLU B N 1
ATOM 1004 C CA . GLU B 1 27 ? -11.82 -15.156 0.985 1 98.56 27 GLU B CA 1
ATOM 1005 C C . GLU B 1 27 ? -10.914 -15.227 2.211 1 98.56 27 GLU B C 1
ATOM 1007 O O . GLU B 1 27 ? -11.398 -15.398 3.334 1 98.56 27 GLU B O 1
ATOM 1012 N N . SER B 1 28 ? -9.672 -15.062 2.037 1 98.69 28 SER B N 1
ATOM 1013 C CA . SER B 1 28 ? -8.68 -15.25 3.09 1 98.69 28 SER B CA 1
ATOM 1014 C C . SER B 1 28 ? -8.82 -14.18 4.172 1 98.69 28 SER B C 1
ATOM 1016 O O . SER B 1 28 ? -8.32 -14.352 5.285 1 98.69 28 SER B O 1
ATOM 1018 N N . ILE B 1 29 ? -9.438 -13.055 3.885 1 98.56 29 ILE B N 1
ATOM 1019 C CA . ILE B 1 29 ? -9.438 -11.969 4.852 1 98.56 29 ILE B CA 1
ATOM 1020 C C . ILE B 1 29 ? -10.82 -11.836 5.484 1 98.56 29 ILE B C 1
ATOM 1022 O O . ILE B 1 29 ? -11.055 -10.953 6.309 1 98.56 29 ILE B O 1
ATOM 1026 N N . GLN B 1 30 ? -11.727 -12.703 5.211 1 97.81 30 GLN B N 1
ATOM 1027 C CA . GLN B 1 30 ? -13.125 -12.586 5.621 1 97.81 30 GLN B CA 1
ATOM 1028 C C . GLN B 1 30 ? -13.258 -12.68 7.137 1 97.81 30 GLN B C 1
ATOM 1030 O O . GLN B 1 30 ? -14.195 -12.125 7.719 1 97.81 30 GLN B O 1
ATOM 1035 N N . LYS B 1 31 ? -12.312 -13.305 7.77 1 97.69 31 LYS B N 1
ATOM 1036 C CA . LYS B 1 31 ? -12.453 -13.57 9.203 1 97.69 31 LYS B CA 1
ATOM 1037 C C . LYS B 1 31 ? -11.578 -12.617 10.016 1 97.69 31 LYS B C 1
ATOM 1039 O O . LYS B 1 31 ? -11.5 -12.742 11.242 1 97.69 31 LYS B O 1
ATOM 1044 N N . ILE B 1 32 ? -10.906 -11.734 9.359 1 98.06 32 ILE B N 1
ATOM 1045 C CA . ILE B 1 32 ? -10.094 -10.773 10.102 1 98.06 32 ILE B CA 1
ATOM 1046 C C . ILE B 1 32 ? -11 -9.844 10.898 1 98.06 32 ILE B C 1
ATOM 1048 O O . ILE B 1 32 ? -11.898 -9.203 10.336 1 98.06 32 ILE B O 1
ATOM 1052 N N . GLU B 1 33 ? -10.742 -9.766 12.203 1 97.62 33 GLU B N 1
ATOM 1053 C CA . GLU B 1 33 ? -11.547 -8.906 13.07 1 97.62 33 GLU B CA 1
ATOM 1054 C C . GLU B 1 33 ? -11.266 -7.43 12.797 1 97.62 33 GLU B C 1
ATOM 1056 O O . GLU B 1 33 ? -10.141 -7.059 12.453 1 97.62 33 GLU B O 1
ATOM 1061 N N . ASN B 1 34 ? -12.273 -6.617 12.992 1 97.69 34 ASN B N 1
ATOM 1062 C CA . ASN B 1 34 ? -12.188 -5.168 12.852 1 97.69 34 ASN B CA 1
ATOM 1063 C C . ASN B 1 34 ? -11.82 -4.758 11.43 1 97.69 34 ASN B C 1
ATOM 1065 O O . ASN B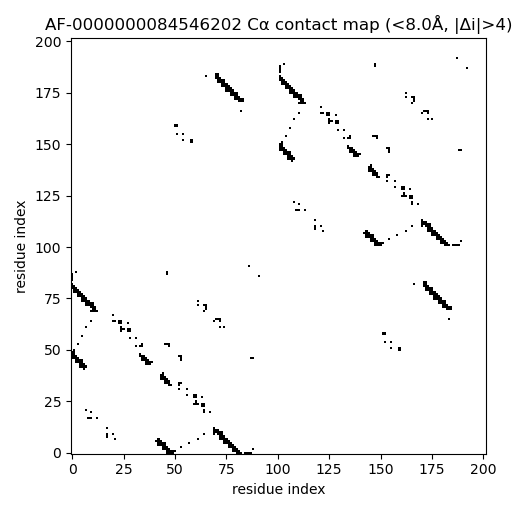 1 34 ? -11.094 -3.779 11.234 1 97.69 34 ASN B O 1
ATOM 1069 N N . LEU B 1 35 ? -12.18 -5.586 10.469 1 98.38 35 LEU B N 1
ATOM 1070 C CA . LEU B 1 35 ? -11.977 -5.293 9.055 1 98.38 35 LEU B CA 1
ATOM 1071 C C . LEU B 1 35 ? -13.281 -5.406 8.281 1 98.38 35 LEU B C 1
ATOM 1073 O O . LEU B 1 35 ? -13.977 -6.422 8.375 1 98.38 35 LEU B O 1
ATOM 1077 N N . THR B 1 36 ? -13.656 -4.363 7.609 1 97.56 36 THR B N 1
ATOM 1078 C CA . THR B 1 36 ? -14.727 -4.41 6.617 1 97.56 36 THR B CA 1
ATOM 1079 C C . THR B 1 36 ? -14.164 -4.219 5.211 1 97.56 36 THR B C 1
ATOM 1081 O O . THR B 1 36 ? -13.125 -3.578 5.031 1 97.56 36 THR B O 1
ATOM 1084 N N . TYR B 1 37 ? -14.828 -4.863 4.191 1 98.12 37 TYR B N 1
ATOM 1085 C CA . TYR B 1 37 ? -14.352 -4.699 2.822 1 98.12 37 TYR B CA 1
ATOM 1086 C C . TYR B 1 37 ? -15.516 -4.613 1.846 1 98.12 37 TYR B C 1
ATOM 1088 O O . TYR B 1 37 ? -16.641 -5.035 2.16 1 98.12 37 TYR B O 1
ATOM 1096 N N . GLU B 1 38 ? -15.258 -3.98 0.719 1 97.25 38 GLU B N 1
ATOM 1097 C CA . GLU B 1 38 ? -16.156 -3.908 -0.431 1 97.25 38 GLU B CA 1
ATOM 1098 C C . GLU B 1 38 ? -15.391 -4.098 -1.738 1 97.25 38 GLU B C 1
ATOM 1100 O O . GLU B 1 38 ? -14.305 -3.545 -1.915 1 97.25 38 GLU B O 1
ATOM 1105 N N . ILE B 1 39 ? -16.031 -4.895 -2.641 1 97.31 39 ILE B N 1
ATOM 1106 C CA . ILE B 1 39 ? -15.367 -5.195 -3.908 1 97.31 39 ILE B CA 1
ATOM 1107 C C . ILE B 1 39 ? -15.891 -4.25 -4.992 1 97.31 39 ILE B C 1
ATOM 1109 O O . ILE B 1 39 ? -17.078 -3.957 -5.047 1 97.31 39 ILE B O 1
ATOM 1113 N N . ASN B 1 40 ? -15.039 -3.748 -5.863 1 95.12 40 ASN B N 1
ATOM 1114 C CA . ASN B 1 40 ? -15.43 -3.051 -7.086 1 95.12 40 ASN B CA 1
ATOM 1115 C C . ASN B 1 40 ? -14.656 -3.568 -8.297 1 95.12 40 ASN B C 1
ATOM 1117 O O . ASN B 1 40 ? -13.891 -4.523 -8.188 1 95.12 40 ASN B O 1
ATOM 1121 N N . SER B 1 41 ? -14.883 -3.018 -9.484 1 93.44 41 SER B N 1
ATOM 1122 C CA . SER B 1 41 ? -14.367 -3.568 -10.734 1 93.44 41 SER B CA 1
ATOM 1123 C C . SER B 1 41 ? -12.852 -3.414 -10.82 1 93.44 41 SER B C 1
ATOM 1125 O O . SER B 1 41 ? -12.203 -4.051 -11.656 1 93.44 41 SER B O 1
ATOM 1127 N N . MET B 1 42 ? -12.273 -2.51 -9.906 1 93.5 42 MET B N 1
ATOM 1128 C CA . MET B 1 42 ? -10.852 -2.207 -10.062 1 93.5 42 MET B CA 1
ATOM 1129 C C . MET B 1 42 ? -10.062 -2.643 -8.836 1 93.5 42 MET B C 1
ATOM 1131 O O . MET B 1 42 ? -8.828 -2.553 -8.82 1 93.5 42 MET B O 1
ATOM 1135 N N . GLY B 1 43 ? -10.711 -3.078 -7.766 1 97.25 43 GLY B N 1
ATOM 1136 C CA . GLY B 1 43 ? -10.031 -3.484 -6.551 1 97.25 43 GLY B CA 1
ATOM 1137 C C . GLY B 1 43 ? -10.969 -3.738 -5.391 1 97.25 43 GLY B C 1
ATOM 1138 O O . GLY B 1 43 ? -12.172 -3.924 -5.59 1 97.25 43 GLY B O 1
ATOM 1139 N N . THR B 1 44 ? -10.422 -3.939 -4.277 1 97.94 44 THR B N 1
ATOM 1140 C CA . THR B 1 44 ? -11.125 -4.129 -3.018 1 97.94 44 THR B CA 1
ATOM 1141 C C . THR B 1 44 ? -10.852 -2.975 -2.061 1 97.94 44 THR B C 1
ATOM 1143 O O . THR B 1 44 ? -9.695 -2.594 -1.856 1 97.94 44 THR B O 1
ATOM 1146 N N . VAL B 1 45 ? -11.883 -2.354 -1.559 1 98.31 45 VAL B N 1
ATOM 1147 C CA . VAL B 1 45 ? -11.727 -1.305 -0.555 1 98.31 45 VAL B CA 1
ATOM 1148 C C . VAL B 1 45 ? -11.773 -1.917 0.843 1 98.31 45 VAL B C 1
ATOM 1150 O O . VAL B 1 45 ? -12.68 -2.688 1.162 1 98.31 45 VAL B O 1
ATOM 1153 N N . LEU B 1 46 ? -10.758 -1.637 1.604 1 98.62 46 LEU B N 1
ATOM 1154 C CA . LEU B 1 46 ? -10.633 -2.051 2.998 1 98.62 46 LEU B CA 1
ATOM 1155 C C . LEU B 1 46 ? -10.898 -0.88 3.938 1 98.62 46 LEU B C 1
ATOM 1157 O O . LEU B 1 46 ? -10.562 0.264 3.619 1 98.62 46 LEU B O 1
ATOM 1161 N N . GLU B 1 47 ? -11.484 -1.187 5.098 1 98.5 47 GLU B N 1
ATOM 1162 C CA . GLU B 1 47 ? -11.75 -0.181 6.121 1 98.5 47 GLU B CA 1
ATOM 1163 C C . GLU B 1 47 ? -11.438 -0.718 7.516 1 98.5 47 GLU B C 1
ATOM 1165 O O . GLU B 1 47 ? -11.859 -1.819 7.871 1 98.5 47 GLU B O 1
ATOM 1170 N N . SER B 1 48 ? -10.695 -0.024 8.227 1 98.56 48 SER B N 1
ATOM 1171 C CA . SER B 1 48 ? -10.383 -0.326 9.625 1 98.56 48 SER B CA 1
ATOM 1172 C C . SER B 1 48 ? -9.914 0.917 10.367 1 98.56 48 SER B C 1
ATOM 1174 O O . SER B 1 48 ? -9.414 1.865 9.75 1 98.56 48 SER B O 1
ATOM 1176 N N . ASP B 1 49 ? -10.031 0.91 11.703 1 97.06 49 ASP B N 1
ATOM 1177 C CA . ASP B 1 49 ? -9.508 1.994 12.523 1 97.06 49 ASP B CA 1
ATOM 1178 C C . ASP B 1 49 ? -8.031 1.774 12.852 1 97.06 49 ASP B C 1
ATOM 1180 O O . ASP B 1 49 ? -7.387 2.639 13.453 1 97.06 49 ASP B O 1
ATOM 1184 N N . ASP B 1 50 ? -7.449 0.692 12.336 1 97.62 50 ASP B N 1
ATOM 1185 C CA . ASP B 1 50 ? -6.105 0.263 12.711 1 97.62 50 ASP B CA 1
ATOM 1186 C C . ASP B 1 50 ? -5.285 -0.107 11.477 1 97.62 50 ASP B C 1
ATOM 1188 O O . ASP B 1 50 ? -5.633 -1.043 10.75 1 97.62 50 ASP B O 1
ATOM 1192 N N . MET B 1 51 ? -4.184 0.602 11.297 1 97.88 51 MET B N 1
ATOM 1193 C CA . MET B 1 51 ? -3.312 0.365 10.148 1 97.88 51 MET B CA 1
ATOM 1194 C C . MET B 1 51 ? -2.785 -1.065 10.156 1 97.88 51 MET B C 1
ATOM 1196 O O . MET B 1 51 ? -2.59 -1.661 9.094 1 97.88 51 MET B O 1
ATOM 1200 N N . ASP B 1 52 ? -2.523 -1.599 11.289 1 98.25 52 ASP B N 1
ATOM 1201 C CA . ASP B 1 52 ? -2.01 -2.961 11.375 1 98.25 52 ASP B CA 1
ATOM 1202 C C . ASP B 1 52 ? -3 -3.963 10.781 1 98.25 52 ASP B C 1
ATOM 1204 O O . ASP B 1 52 ? -2.598 -4.984 10.227 1 98.25 52 ASP B O 1
ATOM 1208 N N . VAL B 1 53 ? -4.281 -3.686 10.961 1 98.62 53 VAL B N 1
ATOM 1209 C CA . VAL B 1 53 ? -5.309 -4.559 10.406 1 98.62 53 VAL B CA 1
ATOM 1210 C C . VAL B 1 53 ? -5.27 -4.496 8.883 1 98.62 53 VAL B C 1
ATOM 1212 O O . VAL B 1 53 ? -5.348 -5.527 8.211 1 98.62 53 VAL B O 1
ATOM 1215 N N . ILE B 1 54 ? -5.129 -3.264 8.336 1 98.69 54 ILE B N 1
ATOM 1216 C CA . ILE B 1 54 ? -4.992 -3.072 6.898 1 98.69 54 ILE B CA 1
ATOM 1217 C C . ILE B 1 54 ? -3.748 -3.799 6.395 1 98.69 54 ILE B C 1
ATOM 1219 O O . ILE B 1 54 ? -3.801 -4.512 5.387 1 98.69 54 ILE B O 1
ATOM 1223 N N . ASN B 1 55 ? -2.691 -3.668 7.098 1 98.56 55 ASN B N 1
ATOM 1224 C CA . ASN B 1 55 ? -1.429 -4.305 6.73 1 98.56 55 ASN B CA 1
ATOM 1225 C C . ASN B 1 55 ? -1.532 -5.824 6.781 1 98.56 55 ASN B C 1
ATOM 1227 O O . ASN B 1 55 ? -1 -6.516 5.91 1 98.56 55 ASN B O 1
ATOM 1231 N N . LYS B 1 56 ? -2.154 -6.301 7.82 1 98.56 56 LYS B N 1
ATOM 1232 C CA . LYS B 1 56 ? -2.379 -7.738 7.941 1 98.56 56 LYS B CA 1
ATOM 1233 C C . LYS B 1 56 ? -3.156 -8.281 6.746 1 98.56 56 LYS B C 1
ATOM 1235 O O . LYS B 1 56 ? -2.814 -9.328 6.199 1 98.56 56 LYS B O 1
ATOM 1240 N N . ALA B 1 57 ? -4.199 -7.594 6.387 1 98.81 57 ALA B N 1
ATOM 1241 C CA . ALA B 1 57 ? -4.996 -8 5.23 1 98.81 57 ALA B CA 1
ATOM 1242 C C . ALA B 1 57 ? -4.148 -8.023 3.961 1 98.81 57 ALA B C 1
ATOM 1244 O O . ALA B 1 57 ? -4.207 -8.977 3.182 1 98.81 57 ALA B O 1
ATOM 1245 N N . THR B 1 58 ? -3.338 -6.965 3.754 1 98.69 58 THR B N 1
ATOM 1246 C CA . THR B 1 58 ? -2.471 -6.871 2.586 1 98.69 58 THR B CA 1
ATOM 1247 C C . THR B 1 58 ? -1.521 -8.062 2.52 1 98.69 58 THR B C 1
ATOM 1249 O O . THR B 1 58 ? -1.408 -8.719 1.481 1 98.69 58 THR B O 1
ATOM 1252 N N . LYS B 1 59 ? -0.928 -8.328 3.623 1 98.75 59 LYS B N 1
ATOM 1253 C CA . LYS B 1 59 ? 0.001 -9.453 3.695 1 98.75 59 LYS B CA 1
ATOM 1254 C C . LYS B 1 59 ? -0.709 -10.773 3.408 1 98.75 59 LYS B C 1
ATOM 1256 O O . LYS B 1 59 ? -0.244 -11.57 2.59 1 98.75 59 LYS B O 1
ATOM 1261 N N . GLN B 1 60 ? -1.802 -10.969 4.055 1 98.69 60 GLN B N 1
ATOM 1262 C CA . GLN B 1 60 ? -2.527 -12.227 3.943 1 98.69 60 GLN B CA 1
ATOM 1263 C C . GLN B 1 60 ? -3.018 -12.453 2.518 1 98.69 60 GLN B C 1
ATOM 1265 O O . GLN B 1 60 ? -2.91 -13.562 1.989 1 98.69 60 GLN B O 1
ATOM 1270 N N . MET B 1 61 ? -3.562 -11.43 1.896 1 98.75 61 MET B N 1
ATOM 1271 C CA . MET B 1 61 ? -4.02 -11.547 0.513 1 98.75 61 MET B CA 1
ATOM 1272 C C . MET B 1 61 ? -2.861 -11.891 -0.415 1 98.75 61 MET B C 1
ATOM 1274 O O . MET B 1 61 ? -2.98 -12.789 -1.257 1 98.75 61 MET B O 1
ATOM 1278 N N . THR B 1 62 ? -1.744 -11.219 -0.248 1 98.81 62 THR B N 1
ATOM 1279 C CA . THR B 1 62 ? -0.568 -11.445 -1.079 1 98.81 62 THR B CA 1
ATOM 1280 C C . THR B 1 62 ? -0.05 -12.875 -0.901 1 98.81 62 THR B C 1
ATOM 1282 O O . THR B 1 62 ? 0.204 -13.57 -1.883 1 98.81 62 THR B O 1
ATOM 1285 N N . GLU B 1 63 ? 0.05 -13.32 0.359 1 98.62 63 GLU B N 1
ATOM 1286 C CA . GLU B 1 63 ? 0.542 -14.664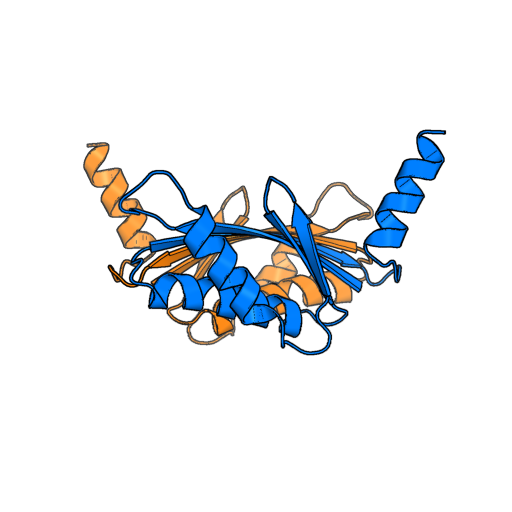 0.667 1 98.62 63 GLU B CA 1
ATOM 1287 C C . GLU B 1 63 ? -0.385 -15.734 0.099 1 98.62 63 GLU B C 1
ATOM 1289 O O . GLU B 1 63 ? 0.075 -16.781 -0.354 1 98.62 63 GLU B O 1
ATOM 1294 N N . THR B 1 64 ? -1.688 -15.484 0.184 1 98.75 64 THR B N 1
ATOM 1295 C CA . THR B 1 64 ? -2.652 -16.438 -0.356 1 98.75 64 THR B CA 1
ATOM 1296 C C . THR B 1 64 ? -2.391 -16.688 -1.838 1 98.75 64 THR B C 1
ATOM 1298 O O . THR B 1 64 ? -2.367 -17.844 -2.283 1 98.75 64 THR B O 1
ATOM 1301 N N . VAL B 1 65 ? -2.158 -15.648 -2.61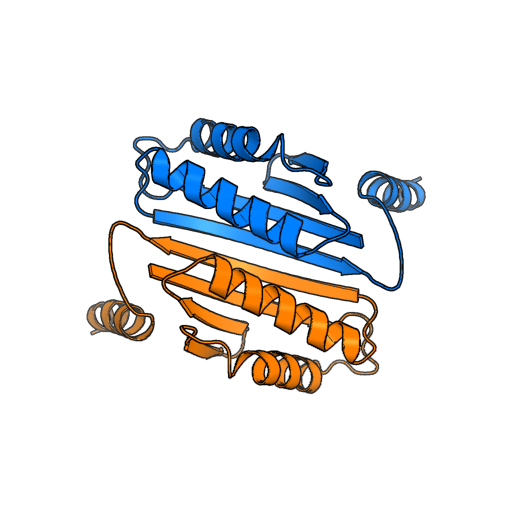5 1 98.38 65 VAL B N 1
ATOM 1302 C CA . VAL B 1 65 ? -1.899 -15.766 -4.047 1 98.38 65 VAL B CA 1
ATOM 1303 C C . VAL B 1 65 ? -0.589 -16.516 -4.273 1 98.38 65 VAL B C 1
ATOM 1305 O O . VAL B 1 65 ? -0.516 -17.406 -5.125 1 98.38 65 VAL B O 1
ATOM 1308 N N . HIS B 1 66 ? 0.47 -16.219 -3.51 1 98.25 66 HIS B N 1
ATOM 1309 C CA . HIS B 1 66 ? 1.725 -16.953 -3.584 1 98.25 66 HIS B CA 1
ATOM 1310 C C . HIS B 1 66 ? 1.506 -18.438 -3.301 1 98.25 66 HIS B C 1
ATOM 1312 O O . HIS B 1 66 ? 2.049 -19.297 -4.004 1 98.25 66 HIS B O 1
ATOM 1318 N N . ASN B 1 67 ? 0.713 -18.75 -2.309 1 98.31 67 ASN B N 1
ATOM 1319 C CA . ASN B 1 67 ? 0.503 -20.109 -1.855 1 98.31 67 ASN B CA 1
ATOM 1320 C C . ASN B 1 67 ? -0.286 -20.922 -2.879 1 98.31 67 ASN B C 1
ATOM 1322 O O . ASN B 1 67 ? -0.331 -22.156 -2.799 1 98.31 67 ASN B O 1
ATOM 1326 N N . LEU B 1 68 ? -0.912 -20.266 -3.811 1 97.25 68 LEU B N 1
ATOM 1327 C CA . LEU B 1 68 ? -1.61 -20.938 -4.902 1 97.25 68 LEU B CA 1
ATOM 1328 C C . LEU B 1 68 ? -0.658 -21.234 -6.055 1 97.25 68 LEU B C 1
ATOM 1330 O O . LEU B 1 68 ? -1.093 -21.641 -7.137 1 97.25 68 LEU B O 1
ATOM 1334 N N . GLY B 1 69 ? 0.61 -20.906 -5.891 1 96.56 69 GLY B N 1
ATOM 1335 C CA . GLY B 1 69 ? 1.615 -21.312 -6.859 1 96.56 69 GLY B CA 1
ATOM 1336 C C . GLY B 1 69 ? 2.137 -20.156 -7.695 1 96.56 69 GLY B C 1
ATOM 1337 O O . GLY B 1 69 ? 2.893 -20.375 -8.648 1 96.56 69 GLY B O 1
ATOM 1338 N N . ILE B 1 70 ? 1.766 -18.953 -7.438 1 96.62 70 ILE B N 1
ATOM 1339 C CA . ILE B 1 70 ? 2.193 -17.781 -8.203 1 96.62 70 ILE B CA 1
ATOM 1340 C C . ILE B 1 70 ? 3.521 -17.266 -7.656 1 96.62 70 ILE B C 1
ATOM 1342 O O . ILE B 1 70 ? 3.609 -16.875 -6.488 1 96.62 70 ILE B O 1
ATOM 1346 N N . GLY B 1 71 ? 4.504 -17.188 -8.484 1 96.38 71 GLY B N 1
ATOM 1347 C CA . GLY B 1 71 ? 5.848 -16.828 -8.062 1 96.38 71 GLY B CA 1
ATOM 1348 C C . GLY B 1 71 ? 6.031 -15.328 -7.879 1 96.38 71 GLY B C 1
ATOM 1349 O O . GLY B 1 71 ? 6.895 -14.891 -7.117 1 96.38 71 GLY B O 1
ATOM 1350 N N . ARG B 1 72 ? 5.281 -14.547 -8.625 1 97.31 72 ARG B N 1
ATOM 1351 C CA . ARG B 1 72 ? 5.402 -13.094 -8.555 1 97.31 72 ARG B CA 1
ATOM 1352 C C . ARG B 1 72 ? 4.031 -12.438 -8.461 1 97.31 72 ARG B C 1
ATOM 1354 O O . ARG B 1 72 ? 3.131 -12.742 -9.242 1 97.31 72 ARG B O 1
ATOM 1361 N N . VAL B 1 73 ? 3.932 -11.555 -7.422 1 98.19 73 VAL B N 1
ATOM 1362 C CA . VAL B 1 73 ? 2.68 -10.852 -7.184 1 98.19 73 VAL B CA 1
ATOM 1363 C C . VAL B 1 73 ? 2.943 -9.352 -7.086 1 98.19 73 VAL B C 1
ATOM 1365 O O . VAL B 1 73 ? 3.773 -8.914 -6.285 1 98.19 73 VAL B O 1
ATOM 1368 N N . GLU B 1 74 ? 2.283 -8.602 -7.938 1 98.44 74 GLU B N 1
ATOM 1369 C CA . GLU B 1 74 ? 2.268 -7.145 -7.789 1 98.44 74 GLU B CA 1
ATOM 1370 C C . GLU B 1 74 ? 1.028 -6.68 -7.031 1 98.44 74 GLU B C 1
ATOM 1372 O O . GLU B 1 74 ? -0.076 -7.172 -7.277 1 98.44 74 GLU B O 1
ATOM 1377 N N . VAL B 1 75 ? 1.235 -5.766 -6.074 1 98.62 75 VAL B N 1
ATOM 1378 C CA . VAL B 1 75 ? 0.156 -5.195 -5.277 1 98.62 75 VAL B CA 1
ATOM 1379 C C . VAL B 1 75 ? 0.215 -3.67 -5.34 1 98.62 75 VAL B C 1
ATOM 1381 O O . VAL B 1 75 ? 1.284 -3.076 -5.18 1 98.62 75 VAL B O 1
ATOM 1384 N N . VAL B 1 76 ? -0.907 -3.062 -5.68 1 98.5 76 VAL B N 1
ATOM 1385 C CA . VAL B 1 76 ? -1.055 -1.614 -5.566 1 98.5 76 VAL B CA 1
ATOM 1386 C C . VAL B 1 76 ? -2.104 -1.282 -4.508 1 98.5 76 VAL B C 1
ATOM 1388 O O . VAL B 1 76 ? -3.24 -1.757 -4.582 1 98.5 76 VAL B O 1
ATOM 1391 N N . ILE B 1 77 ? -1.649 -0.528 -3.535 1 98.44 77 ILE B N 1
ATOM 1392 C CA . ILE B 1 77 ? -2.592 -0.133 -2.492 1 98.44 77 ILE B CA 1
ATOM 1393 C C . ILE B 1 77 ? -2.559 1.383 -2.314 1 98.44 77 ILE B C 1
ATOM 1395 O O . ILE B 1 77 ? -1.484 1.99 -2.311 1 98.44 77 ILE B O 1
ATOM 1399 N N . LYS B 1 78 ? -3.707 1.992 -2.348 1 98.56 78 LYS B N 1
ATOM 1400 C CA . LYS B 1 78 ? -3.906 3.4 -2.012 1 98.56 78 LYS B CA 1
ATOM 1401 C C . LYS B 1 78 ? -4.637 3.551 -0.681 1 98.56 78 LYS B C 1
ATOM 1403 O O . LYS B 1 78 ? -5.762 3.07 -0.526 1 98.56 78 LYS B O 1
ATOM 1408 N N . ILE B 1 79 ? -3.986 4.277 0.272 1 98.56 79 ILE B N 1
ATOM 1409 C CA . ILE B 1 79 ? -4.5 4.422 1.631 1 98.56 79 ILE B CA 1
ATOM 1410 C C . ILE B 1 79 ? -4.906 5.871 1.881 1 98.56 79 ILE B C 1
ATOM 1412 O O . ILE B 1 79 ? -4.168 6.797 1.531 1 98.56 79 ILE B O 1
ATOM 1416 N N . ASP B 1 80 ? -6.027 6.09 2.377 1 98.19 80 ASP B N 1
ATOM 1417 C CA . ASP B 1 80 ? -6.488 7.359 2.926 1 98.19 80 ASP B CA 1
ATOM 1418 C C . ASP B 1 80 ? -6.68 7.266 4.438 1 98.19 80 ASP B C 1
ATOM 1420 O O . ASP B 1 80 ? -7.66 6.688 4.91 1 98.19 80 ASP B O 1
ATOM 1424 N N . SER B 1 81 ? -5.754 7.828 5.215 1 98 81 SER B N 1
ATOM 1425 C CA . SER B 1 81 ? -5.777 7.816 6.676 1 98 81 SER B CA 1
ATOM 1426 C C . SER B 1 81 ? -6.219 9.164 7.234 1 98 81 SER B C 1
ATOM 1428 O O . SER B 1 81 ? -5.574 10.188 6.988 1 98 81 SER B O 1
ATOM 1430 N N . ARG B 1 82 ? -7.27 9.156 8.039 1 96.88 82 ARG B N 1
ATOM 1431 C CA . ARG B 1 82 ? -7.762 10.414 8.594 1 96.88 82 ARG B CA 1
ATOM 1432 C C . ARG B 1 82 ? -7.844 10.344 10.117 1 96.88 82 ARG B C 1
ATOM 1434 O O . ARG B 1 82 ? -8.258 9.328 10.68 1 96.88 82 ARG B O 1
ATOM 1441 N N . ARG B 1 83 ? -7.352 11.367 10.703 1 95.81 83 ARG B N 1
ATOM 1442 C CA . ARG B 1 83 ? -7.473 11.531 12.148 1 95.81 83 ARG B CA 1
ATOM 1443 C C . ARG B 1 83 ? -8.312 12.75 12.5 1 95.81 83 ARG B C 1
ATOM 1445 O O . ARG B 1 83 ? -8.617 12.992 13.664 1 95.81 83 ARG B O 1
ATOM 1452 N N . ASP B 1 84 ? -8.688 13.477 11.492 1 93.75 84 ASP B N 1
ATOM 1453 C CA . ASP B 1 84 ? -9.492 14.68 11.695 1 93.75 84 ASP B CA 1
ATOM 1454 C C . ASP B 1 84 ? -10.984 14.352 11.664 1 93.75 84 ASP B C 1
ATOM 1456 O O . ASP B 1 84 ? -11.805 15.117 12.172 1 93.75 84 ASP B O 1
ATOM 1460 N N . LYS B 1 85 ? -11.32 13.227 10.953 1 90.94 85 LYS B N 1
ATOM 1461 C CA . LYS B 1 85 ? -12.711 12.789 10.82 1 90.94 85 LYS B CA 1
ATOM 1462 C C . LYS B 1 85 ? -12.812 11.266 10.93 1 90.94 85 LYS B C 1
ATOM 1464 O O . LYS B 1 85 ? -11.891 10.547 10.539 1 90.94 85 LYS B O 1
ATOM 1469 N N . HIS B 1 86 ? -13.93 10.891 11.539 1 92.69 86 HIS B N 1
ATOM 1470 C CA . HIS B 1 86 ? -14.281 9.469 11.531 1 92.69 86 HIS B CA 1
ATOM 1471 C C . HIS B 1 86 ? -15.453 9.195 10.602 1 92.69 86 HIS B C 1
ATOM 1473 O O . HIS B 1 86 ? -16.609 9.32 11.008 1 92.69 86 HIS B O 1
ATOM 1479 N N . LEU B 1 87 ? -15.164 8.883 9.352 1 89.19 87 LEU B N 1
ATOM 1480 C CA . LEU B 1 87 ? -16.172 8.648 8.328 1 89.19 87 LEU B CA 1
ATOM 1481 C C . LEU B 1 87 ? -16.062 7.238 7.762 1 89.19 87 LEU B C 1
ATOM 1483 O O . LEU B 1 87 ? -14.977 6.828 7.332 1 89.19 87 LEU B O 1
ATOM 1487 N N . LYS B 1 88 ? -17.141 6.609 7.812 1 92.38 88 LYS B N 1
ATOM 1488 C CA . LYS B 1 88 ? -17.172 5.27 7.234 1 92.38 88 LYS B CA 1
ATOM 1489 C C . LYS B 1 88 ? -17.266 5.332 5.711 1 92.38 88 LYS B C 1
ATOM 1491 O O . LYS B 1 88 ? -17.594 6.375 5.145 1 92.38 88 LYS B O 1
ATOM 1496 N N . MET B 1 89 ? -16.922 4.195 5.102 1 92.69 89 MET B N 1
ATOM 1497 C CA . MET B 1 89 ? -16.828 4.145 3.645 1 92.69 89 MET B CA 1
ATOM 1498 C C . MET B 1 89 ? -18.172 4.504 3.012 1 92.69 89 MET B C 1
ATOM 1500 O O . MET B 1 89 ? -18.234 5.27 2.049 1 92.69 89 MET B O 1
ATOM 1504 N N . HIS B 1 90 ? -19.281 3.951 3.559 1 91.81 90 HIS B N 1
ATOM 1505 C CA . HIS B 1 90 ? -20.594 4.227 2.979 1 91.81 90 HIS B CA 1
ATOM 1506 C C . HIS B 1 90 ? -20.984 5.691 3.162 1 91.81 90 HIS B C 1
ATOM 1508 O O . HIS B 1 90 ? -21.625 6.285 2.291 1 91.81 90 HIS B O 1
ATOM 1514 N N . GLU B 1 91 ? -20.641 6.254 4.324 1 91.38 91 GLU B N 1
ATOM 1515 C CA . GLU B 1 91 ? -20.906 7.664 4.578 1 91.38 91 GLU B CA 1
ATOM 1516 C C . GLU B 1 91 ? -20.172 8.562 3.59 1 91.38 91 GLU B C 1
ATOM 1518 O O . GLU B 1 91 ? -20.672 9.617 3.205 1 91.38 91 GLU B O 1
ATOM 1523 N N . LYS B 1 92 ? -18.953 8.18 3.248 1 90.69 92 LYS B N 1
ATOM 1524 C CA . LYS B 1 92 ? -18.156 8.914 2.258 1 90.69 92 LYS B CA 1
ATOM 1525 C C . LYS B 1 92 ? -18.891 8.992 0.924 1 90.69 92 LYS B C 1
ATOM 1527 O O . LYS B 1 92 ? -18.953 10.062 0.311 1 90.69 92 LYS B O 1
ATOM 1532 N N . ILE B 1 93 ? -19.469 7.875 0.436 1 91.19 93 ILE B N 1
ATOM 1533 C CA . ILE B 1 93 ? -20.203 7.805 -0.823 1 91.19 93 ILE B CA 1
ATOM 1534 C C . ILE B 1 93 ? -21.453 8.688 -0.747 1 91.19 93 ILE B C 1
ATOM 1536 O O . ILE B 1 93 ? -21.75 9.43 -1.686 1 91.19 93 ILE B O 1
ATOM 1540 N N . GLU B 1 94 ? -22.109 8.594 0.427 1 90.62 94 GLU B N 1
ATOM 1541 C CA . GLU B 1 94 ? -23.312 9.406 0.621 1 90.62 94 GLU B CA 1
ATOM 1542 C C . GLU B 1 94 ? -23 10.891 0.539 1 90.62 94 GLU B C 1
ATOM 1544 O O . GLU B 1 94 ? -23.766 11.672 -0.026 1 90.62 94 GLU B O 1
ATOM 1549 N N . SER B 1 95 ? -21.969 11.25 1.19 1 91.06 95 SER B N 1
ATOM 1550 C CA . SER B 1 95 ? -21.547 12.641 1.172 1 91.06 95 SER B CA 1
ATOM 1551 C C . SER B 1 95 ? -21.328 13.133 -0.254 1 91.06 95 SER B C 1
ATOM 1553 O O . SER B 1 95 ? -21.688 14.266 -0.591 1 91.06 95 SER B O 1
ATOM 1555 N N . ILE B 1 96 ? -20.781 12.383 -1.198 1 91.69 96 ILE B N 1
ATOM 1556 C CA . ILE B 1 96 ? -20.547 12.734 -2.598 1 91.69 96 ILE B CA 1
ATOM 1557 C C . ILE B 1 96 ? -21.891 12.867 -3.318 1 91.69 96 ILE B C 1
ATOM 1559 O O . ILE B 1 96 ? -22.109 13.828 -4.055 1 91.69 96 ILE B O 1
ATOM 1563 N N . LYS B 1 97 ? -22.703 11.859 -2.994 1 91.38 97 LYS B N 1
ATOM 1564 C CA . LYS B 1 97 ? -24 11.828 -3.678 1 91.38 97 LYS B CA 1
ATOM 1565 C C . LYS B 1 97 ? -24.828 13.062 -3.336 1 91.38 97 LYS B C 1
ATOM 1567 O O . LYS B 1 97 ? -25.609 13.531 -4.164 1 91.38 97 LYS B O 1
ATOM 1572 N N . LYS B 1 98 ? -24.672 13.578 -2.137 1 92.69 98 LYS B N 1
ATOM 1573 C CA . LYS B 1 98 ? -25.391 14.773 -1.714 1 92.69 98 LYS B CA 1
ATOM 1574 C C . LYS B 1 98 ? -25.078 15.953 -2.621 1 92.69 98 LYS B C 1
ATOM 1576 O O . LYS B 1 98 ? -25.906 16.844 -2.795 1 92.69 98 LYS B O 1
ATOM 1581 N N . HIS B 1 99 ? -23.922 15.914 -3.209 1 93.31 99 HIS B N 1
ATOM 1582 C CA . HIS B 1 99 ? -23.531 17 -4.09 1 93.31 99 HIS B CA 1
ATOM 1583 C C . HIS B 1 99 ? -23.984 16.75 -5.523 1 93.31 99 HIS B C 1
ATOM 1585 O O . HIS B 1 99 ? -23.844 17.625 -6.383 1 93.31 99 HIS B O 1
ATOM 1591 N N . LEU B 1 100 ? -24.328 15.586 -5.875 1 91.44 100 LEU B N 1
ATOM 1592 C CA . LEU B 1 100 ? -24.812 15.234 -7.203 1 91.44 100 LEU B CA 1
ATOM 1593 C C . LEU B 1 100 ?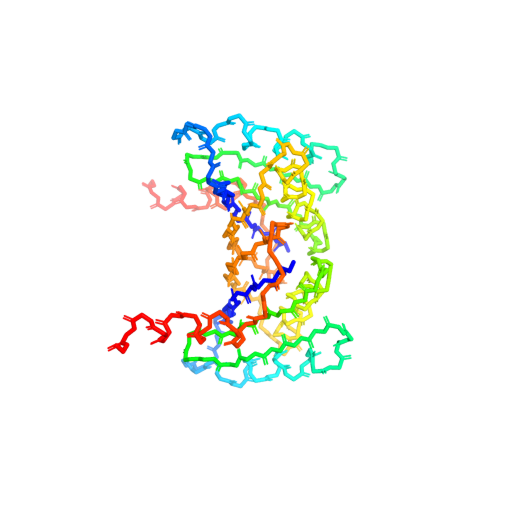 -26.312 15.508 -7.324 1 91.44 100 LEU B C 1
ATOM 1595 O O . LEU B 1 100 ? -26.844 15.547 -8.43 1 91.44 100 LEU B O 1
ATOM 1599 N N . ASP B 1 101 ? -27.016 15.695 -6.312 1 74.75 101 ASP B N 1
ATOM 1600 C CA . ASP B 1 101 ? -28.422 16.109 -6.344 1 74.75 101 ASP B CA 1
ATOM 1601 C C . ASP B 1 101 ? -28.531 17.625 -6.402 1 74.75 101 ASP B C 1
ATOM 1603 O O . ASP B 1 101 ? -29.438 18.172 -7.066 1 74.75 101 ASP B O 1
#

Organism: NCBI:txid1582439

Radius of gyration: 17.65 Å; Cα contacts (8 Å, |Δi|>4): 337; chains: 2; bounding box: 52×46×38 Å

Nearest PDB structures (foldseek):
  1lxn-assembly1_A  TM=9.629E-01  e=3.056E-12  Methanothermobacter thermautotrophicus
  2epi-assembly1_C  TM=9.414E-01  e=6.687E-09  Methanocaldococcus jannaschii DSM 2661
  1lxj-assembly1_A  TM=9.445E-01  e=1.395E-08  Saccharomyces cerevisiae
  1yqh-assembly1_A  TM=8.793E-01  e=1.550E-07  Bacillus cereus ATCC 14579
  2ibo-assembly1_D  TM=8.231E-01  e=5.574E-05  Streptococcus pneumoniae TIGR4

Foldseek 3Di:
DKKKWKDKDQPPDPDPDCVVLQVQLVVQLVPQPQWDWDDDPGTIMIDGPDVVSVVVSVVSSQVSSVVVPGPDMDMDMDMDDDPPDDADPVRVVVVVVVVVD/DKKKWKDKDQPPDPDPDCVVLQVQLVVQLVPQPQWDWDDDPGTIMIDGPDVVSVVVSVVSSQVSSVVVPGPDMDMDMDMDDDPPDDADPVRVVVVVVVVVD

InterPro domains:
  IPR002767 Thiamine-binding protein [PF01910] (4-96)
  IPR002767 Thiamine-binding protein [TIGR00106] (4-99)
  IPR029756 MTH1187/YkoF-like [G3DSA:3.30.70.930] (1-101)
  IPR029756 MTH1187/YkoF-like [SSF89957] (1-100)
  IPR051614 UPF0045 domain-containing protein [PTHR33777] (2-100)

pLDDT: mean 95.98, std 3.76, range [73.88, 98.81]